Protein AF-A0ABF7RNW1-F1 (afdb_monomer)

pLDDT: mean 95.06, std 5.77, range [47.38, 98.88]

Solvent-accessible surface area (backbone atoms only — not comparable to full-atom values): 13377 Å² total; per-residue (Å²): 131,84,53,67,55,56,52,50,49,50,51,45,46,49,35,42,75,71,45,72,52,49,87,79,80,51,40,73,71,44,55,88,81,59,60,35,78,39,51,64,38,41,32,57,61,49,59,59,48,39,64,62,65,98,62,65,54,47,63,40,23,49,18,43,37,52,31,54,73,34,85,89,28,30,52,68,61,37,32,71,53,42,69,72,57,39,70,69,54,46,32,51,34,37,39,72,57,47,50,31,82,48,60,64,67,47,39,54,42,51,53,43,39,26,52,40,33,36,76,71,29,78,47,24,56,58,53,42,37,50,78,35,74,24,26,49,65,51,49,49,44,41,33,55,69,76,42,30,88,49,31,59,59,35,34,38,76,68,42,37,43,50,46,53,52,48,42,62,71,65,28,60,59,77,60,36,65,59,65,72,36,65,41,76,52,43,76,37,36,47,51,32,36,39,74,63,62,72,42,52,71,70,46,64,75,35,99,55,26,48,61,53,48,35,53,43,51,58,58,73,35,61,95,53,98,54,42,43,63,72,47,45,58,32,36,29,34,32,39,70,61,75,53,69,84,86,126

Nearest PDB structures (foldseek):
  7ulc-assembly1_A  TM=5.963E-01  e=8.001E-04  Sphaerobacter thermophilus DSM 20745
  7u1o-assembly1_A  TM=5.895E-01  e=9.145E-04  Sphaerobacter thermophilus DSM 20745
  7u5a-assembly2_B  TM=5.761E-01  e=6.403E-04  Sphaerobacter thermophilus DSM 20745
  6m9a-assembly1_C-2  TM=1.424E-01  e=3.178E+00  Bordetella pertussis

Radius of gyration: 19.05 Å; Cα contacts (8 Å, |Δi|>4): 333; chains: 1; bounding box: 49×33×53 Å

Structure (mmCIF, N/CA/C/O backbone):
data_AF-A0ABF7RNW1-F1
#
_entry.id   AF-A0ABF7RNW1-F1
#
loop_
_atom_site.group_PDB
_atom_site.id
_atom_site.type_symbol
_atom_site.label_atom_id
_atom_site.label_alt_id
_atom_site.label_comp_id
_atom_site.label_asym_id
_atom_site.label_entity_id
_atom_site.label_seq_id
_atom_site.pdbx_PDB_ins_code
_atom_site.Cartn_x
_atom_site.Cartn_y
_atom_site.Cartn_z
_atom_site.occupancy
_atom_site.B_iso_or_equiv
_atom_site.auth_seq_id
_atom_site.auth_comp_id
_atom_site.auth_asym_id
_atom_site.auth_atom_id
_atom_site.pdbx_PDB_model_num
ATOM 1 N N . MET A 1 1 ? -21.673 -4.951 28.579 1.00 47.38 1 MET A N 1
ATOM 2 C CA . MET A 1 1 ? -21.094 -3.632 28.221 1.00 47.38 1 MET A CA 1
ATOM 3 C C . MET A 1 1 ? -19.877 -3.672 27.280 1.00 47.38 1 MET A C 1
ATOM 5 O O . MET A 1 1 ? -19.490 -2.591 26.860 1.00 47.38 1 MET A O 1
ATOM 9 N N . PRO A 1 2 ? -19.322 -4.832 26.865 1.00 50.47 2 PRO A N 1
ATOM 10 C CA . PRO A 1 2 ? -18.454 -4.914 25.677 1.00 50.47 2 PRO A CA 1
ATOM 11 C C . PRO A 1 2 ? -19.176 -4.734 24.322 1.00 50.47 2 PRO A C 1
ATOM 13 O O . PRO A 1 2 ? -18.517 -4.575 23.307 1.00 50.47 2 PRO A O 1
ATOM 16 N N . ASP A 1 3 ? -20.512 -4.740 24.279 1.00 70.50 3 ASP A N 1
ATOM 17 C CA . ASP A 1 3 ? -21.223 -4.932 23.001 1.00 70.50 3 ASP A CA 1
ATOM 18 C C . ASP A 1 3 ? -21.591 -3.654 22.228 1.00 70.50 3 ASP A C 1
ATOM 20 O O . ASP A 1 3 ? -21.741 -3.710 21.014 1.00 70.50 3 ASP A O 1
ATOM 24 N N . VAL A 1 4 ? -21.663 -2.480 22.867 1.00 89.06 4 VAL A N 1
ATOM 25 C CA . VAL A 1 4 ? -22.225 -1.273 22.216 1.00 89.06 4 VAL A CA 1
ATOM 26 C C . VAL A 1 4 ? -21.331 -0.724 21.095 1.00 89.06 4 VAL A C 1
ATOM 28 O O . VAL A 1 4 ? -21.832 -0.248 20.076 1.00 89.06 4 VAL A O 1
ATOM 31 N N . ILE A 1 5 ? -20.003 -0.761 21.259 1.00 93.19 5 ILE A N 1
ATOM 32 C CA . ILE A 1 5 ? -19.079 -0.298 20.208 1.00 93.19 5 ILE A CA 1
ATOM 33 C C . ILE A 1 5 ? -19.106 -1.279 19.034 1.00 93.19 5 ILE A C 1
ATOM 35 O O . ILE A 1 5 ? -19.219 -0.845 17.889 1.00 93.19 5 ILE A O 1
ATOM 39 N N . LEU A 1 6 ? -19.055 -2.586 19.307 1.00 93.81 6 LEU A N 1
ATOM 40 C CA . LEU A 1 6 ? -19.087 -3.613 18.266 1.00 93.81 6 LEU A CA 1
ATOM 41 C C . LEU A 1 6 ? -20.414 -3.635 17.499 1.00 93.81 6 LEU A C 1
ATOM 43 O O . LEU A 1 6 ? -20.393 -3.770 16.279 1.00 93.81 6 LEU A O 1
ATOM 47 N N . GLU A 1 7 ? -21.554 -3.432 18.160 1.00 94.19 7 GLU A N 1
ATOM 48 C CA . GLU A 1 7 ? -22.855 -3.269 17.496 1.00 94.19 7 GLU A CA 1
ATOM 49 C C . GLU A 1 7 ? -22.841 -2.088 16.520 1.00 94.19 7 GLU A C 1
ATOM 51 O O . GLU A 1 7 ? -23.148 -2.255 15.339 1.00 94.19 7 GLU A O 1
ATOM 56 N N . LYS A 1 8 ? -22.371 -0.917 16.962 1.00 95.75 8 LYS A N 1
ATOM 57 C CA . LYS A 1 8 ? -22.224 0.264 16.096 1.00 95.75 8 LYS A CA 1
ATOM 58 C C . LYS A 1 8 ? -21.268 0.020 14.933 1.00 95.75 8 LYS A C 1
ATOM 60 O O . LYS A 1 8 ? -21.523 0.457 13.815 1.00 95.75 8 LYS A O 1
ATOM 65 N N . VAL A 1 9 ? -20.170 -0.690 15.178 1.00 95.12 9 VAL A N 1
ATOM 66 C CA . VAL A 1 9 ? -19.203 -1.066 14.141 1.00 95.12 9 VAL A CA 1
ATOM 67 C C . VAL A 1 9 ? -19.836 -1.981 13.097 1.00 95.12 9 VAL A C 1
ATOM 69 O O . VAL A 1 9 ? -19.609 -1.762 11.907 1.00 95.12 9 VAL A O 1
ATOM 72 N N . ARG A 1 10 ? -20.657 -2.956 13.505 1.00 95.88 10 ARG A N 1
ATOM 73 C CA . ARG A 1 10 ? -21.406 -3.820 12.578 1.00 95.88 10 ARG A CA 1
ATOM 74 C C . ARG A 1 10 ? -22.362 -3.008 11.712 1.00 95.88 10 ARG A C 1
ATOM 76 O O . ARG A 1 10 ? -22.366 -3.209 10.501 1.00 95.88 10 ARG A O 1
ATOM 83 N N . VAL A 1 11 ? -23.085 -2.050 12.297 1.00 96.25 11 VAL A N 1
ATOM 84 C CA . VAL A 1 11 ? -23.970 -1.137 11.551 1.00 96.25 11 VAL A CA 1
ATOM 85 C C . VAL A 1 11 ? -23.172 -0.312 10.538 1.00 96.25 11 VAL A C 1
ATOM 87 O O . VAL A 1 11 ? -23.485 -0.340 9.351 1.00 96.25 11 VAL A O 1
ATOM 90 N N . ILE A 1 12 ? -22.081 0.343 10.956 1.00 96.12 12 ILE A N 1
ATOM 91 C CA . ILE A 1 12 ? -21.211 1.121 10.051 1.00 96.12 12 ILE A CA 1
ATOM 92 C C . ILE A 1 12 ? -20.667 0.243 8.918 1.00 96.12 12 ILE A C 1
ATOM 94 O O . ILE A 1 12 ? -20.613 0.666 7.761 1.00 96.12 12 ILE A O 1
ATOM 98 N N . TYR A 1 13 ? -20.245 -0.980 9.239 1.00 95.31 13 TYR A N 1
ATOM 99 C CA . TYR A 1 13 ? -19.749 -1.921 8.245 1.00 95.31 13 TYR A CA 1
ATOM 100 C C . TYR A 1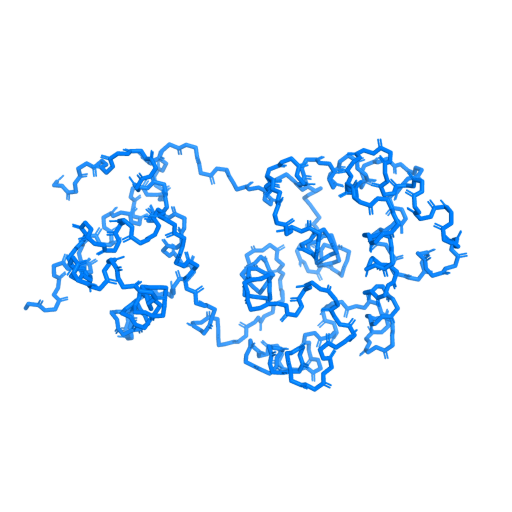 13 ? -20.846 -2.321 7.256 1.00 95.31 13 TYR A C 1
ATOM 102 O O . TYR A 1 13 ? -20.598 -2.332 6.053 1.00 95.31 13 TYR A O 1
ATOM 110 N N . GLN A 1 14 ? -22.065 -2.583 7.727 1.00 94.88 14 GLN A N 1
ATOM 111 C CA . GLN A 1 14 ? -23.202 -2.907 6.870 1.00 94.88 14 GLN A CA 1
ATOM 112 C C . GLN A 1 14 ? -23.592 -1.730 5.968 1.00 94.88 14 GLN A C 1
ATOM 114 O O . GLN A 1 14 ? -23.751 -1.917 4.766 1.00 94.88 14 GLN A O 1
ATOM 119 N N . MET A 1 15 ? -23.634 -0.507 6.502 1.00 94.06 15 MET A N 1
ATOM 120 C CA . MET A 1 15 ? -23.835 0.712 5.710 1.00 94.06 15 MET A CA 1
ATOM 121 C C . MET A 1 15 ? -22.766 0.858 4.621 1.00 94.06 15 MET A C 1
ATOM 123 O O . MET A 1 15 ? -23.068 1.226 3.488 1.00 94.06 15 MET A O 1
ATOM 127 N N . TYR A 1 16 ? -21.506 0.546 4.936 1.00 93.44 16 TYR A N 1
ATOM 128 C CA . TYR A 1 16 ? -20.437 0.534 3.939 1.00 93.44 16 TYR A CA 1
ATOM 129 C C . TYR A 1 16 ? -20.689 -0.502 2.836 1.00 93.44 16 TYR A C 1
ATOM 131 O O . TYR A 1 16 ? -20.569 -0.162 1.662 1.00 93.44 16 TYR A O 1
ATOM 139 N N . GLN A 1 17 ? -21.070 -1.735 3.192 1.00 91.19 17 GLN A N 1
ATOM 140 C CA . GLN A 1 17 ? -21.384 -2.787 2.214 1.00 91.19 17 GLN A CA 1
ATOM 141 C C . GLN A 1 17 ? -22.574 -2.415 1.317 1.00 91.19 17 GLN A C 1
ATOM 143 O O . GLN A 1 17 ? -22.571 -2.734 0.132 1.00 91.19 17 GLN A O 1
ATOM 148 N N . ASN A 1 18 ? -23.558 -1.702 1.864 1.00 91.81 18 ASN A N 1
ATOM 149 C CA . ASN A 1 18 ? -24.743 -1.250 1.138 1.00 91.81 18 ASN A CA 1
ATOM 150 C C . ASN A 1 18 ? -24.497 -0.012 0.252 1.00 91.81 18 ASN A C 1
ATOM 152 O O . ASN A 1 18 ? -25.383 0.376 -0.505 1.00 91.81 18 ASN A O 1
ATOM 156 N N . GLY A 1 19 ? -23.334 0.645 0.356 1.00 90.06 19 GLY A N 1
ATOM 157 C CA . GLY A 1 19 ? -23.071 1.927 -0.314 1.00 90.06 19 GLY A CA 1
ATOM 158 C C . GLY A 1 19 ? -23.741 3.137 0.356 1.00 90.06 19 GLY A C 1
ATOM 159 O O . GLY A 1 19 ? -23.736 4.241 -0.185 1.00 90.06 19 GLY A O 1
ATOM 160 N N . ASP A 1 20 ? -24.272 2.971 1.570 1.00 91.00 20 ASP A N 1
ATOM 161 C CA . ASP A 1 20 ? -24.988 4.008 2.324 1.00 91.00 20 ASP A CA 1
ATOM 162 C C . ASP A 1 20 ? -24.083 5.147 2.817 1.00 91.00 20 ASP A C 1
ATOM 164 O O . ASP A 1 20 ? -24.581 6.185 3.268 1.00 91.00 20 ASP A O 1
ATOM 168 N N . LEU A 1 21 ? -22.763 4.941 2.757 1.00 90.31 21 LEU A N 1
ATOM 169 C CA . LEU A 1 21 ? -21.727 5.904 3.133 1.00 90.31 21 LEU A CA 1
ATOM 170 C C . LEU A 1 21 ? -21.157 6.669 1.923 1.00 90.31 21 LEU A C 1
ATOM 172 O O . LEU A 1 21 ? -20.084 7.263 2.026 1.00 90.31 21 LEU A O 1
ATOM 176 N N . GLY A 1 22 ? -21.865 6.674 0.792 1.00 85.31 22 GLY A N 1
ATOM 177 C CA . GLY A 1 22 ? -21.479 7.404 -0.415 1.00 85.31 22 GLY A CA 1
ATOM 178 C C . GLY A 1 22 ? -20.468 6.651 -1.277 1.00 85.31 22 GLY A C 1
ATOM 179 O O . GLY A 1 22 ? -20.404 5.426 -1.247 1.00 85.31 22 GLY A O 1
ATOM 180 N N . ASP A 1 23 ? -19.690 7.393 -2.069 1.00 82.25 23 ASP A N 1
ATOM 181 C CA . ASP A 1 23 ? -18.721 6.805 -2.995 1.00 82.25 23 ASP A CA 1
ATOM 182 C C . ASP A 1 23 ? -17.626 6.029 -2.243 1.00 82.25 23 ASP A C 1
ATOM 184 O O . ASP A 1 23 ? -16.808 6.599 -1.514 1.00 82.25 23 ASP A O 1
ATOM 188 N N . THR A 1 24 ? -17.629 4.709 -2.425 1.00 83.69 24 THR A N 1
ATOM 189 C CA . THR A 1 24 ? -16.679 3.777 -1.816 1.00 83.69 24 THR A CA 1
ATOM 190 C C . THR A 1 24 ? -15.429 3.554 -2.662 1.00 83.69 24 THR A C 1
ATOM 192 O O . THR A 1 24 ? -14.587 2.744 -2.264 1.00 83.69 24 THR A O 1
ATOM 195 N N . THR A 1 25 ? -15.319 4.228 -3.812 1.00 85.88 25 THR A N 1
ATOM 196 C CA . THR A 1 25 ? -14.190 4.094 -4.735 1.00 85.88 25 THR A CA 1
ATOM 197 C C . THR A 1 25 ? -12.899 4.472 -4.027 1.00 85.88 25 THR A C 1
ATOM 199 O O . THR A 1 25 ? -12.738 5.574 -3.499 1.00 85.88 25 THR A O 1
ATOM 202 N N . LEU A 1 26 ? -11.955 3.542 -4.012 1.00 88.31 26 LEU A N 1
ATOM 203 C CA . LEU A 1 26 ? -10.628 3.745 -3.471 1.00 88.31 26 LEU A CA 1
ATOM 204 C C . LEU A 1 26 ? -9.683 4.283 -4.540 1.00 88.31 26 LEU A C 1
ATOM 206 O O . LEU A 1 26 ? -9.877 4.044 -5.730 1.00 88.31 26 LEU A O 1
ATOM 210 N N . PRO A 1 27 ? -8.594 4.953 -4.129 1.00 91.81 27 PRO A N 1
ATOM 211 C CA . PRO A 1 27 ? -7.570 5.387 -5.067 1.00 91.81 27 PRO A CA 1
ATOM 212 C C . PRO A 1 27 ? -7.063 4.239 -5.954 1.00 91.81 27 PRO A C 1
ATOM 214 O O . PRO A 1 27 ? -6.954 4.388 -7.167 1.00 91.81 27 PRO A O 1
ATOM 217 N N . GLU A 1 28 ? -6.808 3.081 -5.342 1.00 95.50 28 GLU A N 1
ATOM 218 C CA . GLU A 1 28 ? -6.323 1.870 -6.005 1.00 95.50 28 GLU A CA 1
ATOM 219 C C . GLU A 1 28 ? -7.318 1.258 -7.003 1.00 95.50 28 GLU A C 1
ATOM 221 O O . GLU A 1 28 ? -6.893 0.475 -7.849 1.00 95.50 28 GLU A O 1
ATOM 226 N N . ASP A 1 29 ? -8.607 1.616 -6.962 1.00 94.94 29 ASP A N 1
ATOM 227 C CA . ASP A 1 29 ? -9.592 1.143 -7.947 1.00 94.94 29 ASP A CA 1
ATOM 228 C C . ASP A 1 29 ? -9.318 1.728 -9.348 1.00 94.94 29 ASP A C 1
ATOM 230 O O . ASP A 1 29 ? -9.748 1.168 -10.356 1.00 94.94 29 ASP A O 1
ATOM 234 N N . SER A 1 30 ? -8.507 2.794 -9.444 1.00 96.38 30 SER A N 1
ATOM 235 C CA . SER A 1 30 ? -7.913 3.253 -10.705 1.00 96.38 30 SER A CA 1
ATOM 236 C C . SER A 1 30 ? -6.734 2.354 -11.113 1.00 96.38 30 SER A C 1
ATOM 238 O O . SER A 1 30 ? -5.555 2.666 -10.911 1.00 96.38 30 SER A O 1
ATOM 240 N N . ASN A 1 31 ? -7.053 1.188 -11.676 1.00 97.81 31 ASN A N 1
ATOM 241 C CA . ASN A 1 31 ? -6.080 0.159 -12.042 1.00 97.81 31 ASN A CA 1
ATOM 242 C C . ASN A 1 31 ? -6.409 -0.517 -13.394 1.00 97.81 31 ASN A C 1
ATOM 244 O O . ASN A 1 31 ? -7.482 -0.296 -13.955 1.00 97.81 31 ASN A O 1
ATOM 248 N N . PRO A 1 32 ? -5.471 -1.284 -13.983 1.00 97.44 32 PRO A N 1
ATOM 249 C CA . PRO A 1 32 ? -5.675 -1.962 -15.267 1.00 97.44 32 PRO A CA 1
ATOM 250 C C . PRO A 1 32 ? -6.550 -3.225 -15.215 1.00 97.44 32 PRO A C 1
ATOM 252 O O . PRO A 1 32 ? -6.747 -3.837 -16.260 1.00 97.44 32 PRO A O 1
ATOM 255 N N . HIS A 1 33 ? -7.071 -3.613 -14.046 1.00 97.56 33 HIS A N 1
ATOM 256 C CA . HIS A 1 33 ? -7.866 -4.830 -13.828 1.00 97.56 33 HIS A CA 1
ATOM 257 C C . HIS A 1 33 ? -7.146 -6.120 -14.254 1.00 97.56 33 HIS A C 1
ATOM 259 O O . HIS A 1 33 ? -7.733 -7.012 -14.865 1.00 97.56 33 HIS A O 1
ATOM 265 N N . LEU A 1 34 ? -5.852 -6.202 -13.937 1.00 98.25 34 LEU A N 1
ATOM 266 C CA . LEU A 1 34 ? -5.034 -7.388 -14.185 1.00 98.25 34 LEU A CA 1
ATOM 267 C C . LEU A 1 34 ? -5.458 -8.549 -13.283 1.00 98.25 34 LEU A C 1
ATOM 269 O O . LEU A 1 34 ? -6.014 -8.344 -12.205 1.00 98.25 34 LEU A O 1
ATOM 273 N N . ASP A 1 35 ? -5.133 -9.770 -13.706 1.00 98.44 35 ASP A N 1
ATOM 274 C CA . ASP A 1 35 ? -5.361 -10.969 -12.902 1.00 98.44 35 ASP A CA 1
ATOM 275 C C . ASP A 1 35 ? -4.627 -10.844 -11.546 1.00 98.44 35 ASP A C 1
ATOM 277 O O . ASP A 1 35 ? -3.389 -10.727 -11.529 1.00 98.44 35 ASP A O 1
ATOM 281 N N . PRO A 1 36 ? -5.356 -10.893 -10.408 1.00 98.38 36 PRO A N 1
ATOM 282 C CA . PRO A 1 36 ? -4.785 -10.752 -9.072 1.00 98.38 36 PRO A CA 1
ATOM 283 C C . PRO A 1 36 ? -3.672 -11.748 -8.729 1.00 98.38 36 PRO A C 1
ATOM 285 O O . PRO A 1 36 ? -2.861 -11.457 -7.846 1.00 98.38 36 PRO A O 1
ATOM 288 N N . SER A 1 37 ? -3.613 -12.903 -9.398 1.00 98.25 37 SER A N 1
ATOM 289 C CA . SER A 1 37 ? -2.589 -13.936 -9.196 1.00 98.25 37 SER A CA 1
ATOM 290 C C . SER A 1 37 ? -1.260 -13.652 -9.899 1.00 98.25 37 SER A C 1
ATOM 292 O O . SER A 1 37 ? -0.254 -14.311 -9.626 1.00 98.25 37 SER A O 1
ATOM 294 N N . THR A 1 38 ? -1.220 -12.656 -10.784 1.00 98.62 38 THR A N 1
ATOM 295 C CA . THR A 1 38 ? -0.031 -12.362 -11.582 1.00 98.62 38 THR A CA 1
ATOM 296 C C . THR A 1 38 ? 0.960 -11.468 -10.850 1.00 98.62 38 THR A C 1
ATOM 298 O O . THR A 1 38 ? 0.617 -10.549 -10.101 1.00 98.62 38 THR A O 1
ATOM 301 N N . ASN A 1 39 ? 2.244 -11.688 -11.135 1.00 98.56 39 ASN A N 1
ATOM 302 C CA . ASN A 1 39 ? 3.294 -10.807 -10.638 1.00 98.56 39 ASN A CA 1
ATOM 303 C C . ASN A 1 39 ? 3.205 -9.394 -11.233 1.00 98.56 39 ASN A C 1
ATOM 305 O O . ASN A 1 39 ? 3.617 -8.433 -10.590 1.00 98.56 39 ASN A O 1
ATOM 309 N N . GLU A 1 40 ? 2.671 -9.268 -12.447 1.00 98.62 40 GLU A N 1
ATOM 310 C CA . GLU A 1 40 ? 2.435 -7.977 -13.088 1.00 98.62 40 GLU A CA 1
ATOM 311 C C . GLU A 1 40 ? 1.466 -7.121 -12.268 1.00 98.62 40 GLU A C 1
ATOM 313 O O . GLU A 1 40 ? 1.779 -5.974 -11.950 1.00 98.62 40 GLU A O 1
ATOM 318 N N . ASN A 1 41 ? 0.351 -7.707 -11.823 1.00 98.81 41 ASN A N 1
ATOM 319 C CA . ASN A 1 41 ? -0.591 -7.038 -10.935 1.00 98.81 41 ASN A CA 1
ATOM 320 C C . ASN A 1 41 ? 0.062 -6.640 -9.598 1.00 98.81 41 ASN A C 1
ATOM 322 O O . ASN A 1 41 ? -0.050 -5.498 -9.148 1.00 98.81 41 ASN A O 1
ATOM 326 N N . ALA A 1 42 ? 0.828 -7.549 -8.984 1.00 98.69 42 ALA A N 1
ATOM 327 C CA . ALA A 1 42 ? 1.530 -7.254 -7.734 1.00 98.69 42 ALA A CA 1
ATOM 328 C C . ALA A 1 42 ? 2.564 -6.117 -7.885 1.00 98.69 42 ALA A C 1
ATOM 330 O O . ALA A 1 42 ? 2.693 -5.270 -6.995 1.00 98.69 42 ALA A O 1
ATOM 331 N N . LEU A 1 43 ? 3.281 -6.052 -9.012 1.00 98.75 43 LEU A N 1
ATOM 332 C CA . LEU A 1 43 ? 4.205 -4.961 -9.338 1.00 98.75 43 LEU A CA 1
ATOM 333 C C . LEU A 1 43 ? 3.471 -3.638 -9.571 1.00 98.75 43 LEU A C 1
ATOM 335 O O . LEU A 1 43 ? 3.914 -2.612 -9.041 1.00 98.75 43 LEU A O 1
ATOM 339 N N . TYR A 1 44 ? 2.344 -3.665 -10.293 1.00 98.81 44 TYR A N 1
ATOM 340 C CA . TYR A 1 44 ? 1.499 -2.491 -10.518 1.00 98.81 44 TYR A CA 1
ATOM 341 C C . TYR A 1 44 ? 1.066 -1.854 -9.202 1.00 98.81 44 TYR A C 1
ATOM 343 O O . TYR A 1 44 ? 1.130 -0.637 -9.074 1.00 98.81 44 TYR A O 1
ATOM 351 N N . PHE A 1 45 ? 0.698 -2.648 -8.195 1.00 98.69 45 PHE A N 1
ATOM 352 C CA . PHE A 1 45 ? 0.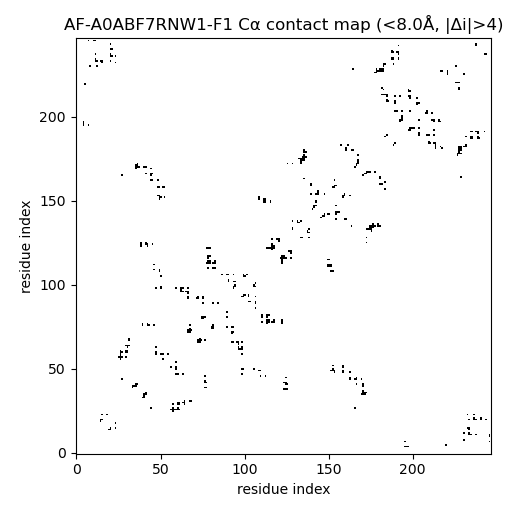311 -2.102 -6.895 1.00 98.69 45 PHE A CA 1
ATOM 353 C C . PHE A 1 45 ? 1.494 -1.742 -5.981 1.00 98.69 45 PHE A C 1
ATOM 355 O O . PHE A 1 45 ? 1.366 -0.925 -5.068 1.00 98.69 45 PHE A O 1
ATOM 362 N N . THR A 1 46 ? 2.670 -2.321 -6.215 1.00 98.69 46 THR A N 1
ATOM 363 C CA . THR A 1 46 ? 3.840 -2.122 -5.348 1.00 98.69 46 THR A CA 1
ATOM 364 C C . THR A 1 46 ? 4.632 -0.869 -5.700 1.00 98.69 46 THR A C 1
ATOM 366 O O . THR A 1 46 ? 4.979 -0.087 -4.812 1.00 98.69 46 THR A O 1
ATOM 369 N N . LEU A 1 47 ? 4.938 -0.656 -6.982 1.00 98.62 47 LEU A N 1
ATOM 370 C CA . LEU A 1 47 ? 5.857 0.411 -7.387 1.00 98.62 47 LEU A CA 1
ATOM 371 C C . LEU A 1 47 ? 5.257 1.823 -7.198 1.00 98.62 47 LEU A C 1
ATOM 373 O O . LEU A 1 47 ? 5.902 2.646 -6.541 1.00 98.62 47 LEU A O 1
ATOM 377 N N . PRO A 1 48 ? 4.018 2.128 -7.645 1.00 98.50 48 PRO A N 1
ATOM 378 C CA . PRO A 1 48 ? 3.361 3.407 -7.368 1.00 98.50 48 PRO A CA 1
ATOM 379 C C . PRO A 1 48 ? 3.194 3.687 -5.878 1.00 98.50 48 PRO A C 1
ATOM 381 O O . PRO A 1 48 ? 3.366 4.832 -5.461 1.00 98.50 48 PRO A O 1
ATOM 384 N N . MET A 1 49 ? 2.929 2.663 -5.058 1.00 97.88 49 MET A N 1
ATOM 385 C CA . MET A 1 49 ? 2.750 2.832 -3.613 1.00 97.88 49 MET A CA 1
ATOM 386 C C . MET A 1 49 ? 3.985 3.446 -2.943 1.00 97.88 49 MET A C 1
ATOM 388 O O . MET A 1 49 ? 3.859 4.285 -2.049 1.00 97.88 49 MET A O 1
ATOM 392 N N . ALA A 1 50 ? 5.189 3.124 -3.421 1.00 96.69 50 ALA A N 1
ATOM 393 C CA . ALA A 1 50 ? 6.408 3.761 -2.933 1.00 96.69 50 ALA A CA 1
ATOM 394 C C . ALA A 1 50 ? 6.433 5.277 -3.176 1.00 96.69 50 ALA A C 1
ATOM 396 O O . ALA A 1 50 ? 7.100 6.001 -2.444 1.00 96.69 50 ALA A O 1
ATOM 397 N N . LEU A 1 51 ? 5.696 5.777 -4.170 1.00 97.44 51 LEU A N 1
ATOM 398 C CA . LEU A 1 51 ? 5.575 7.200 -4.480 1.00 97.44 51 LEU A CA 1
ATOM 399 C C . LEU A 1 51 ? 4.344 7.858 -3.832 1.00 97.44 51 LEU A C 1
ATOM 401 O O . LEU A 1 51 ? 4.140 9.059 -4.026 1.00 97.44 51 LEU A O 1
ATOM 405 N N . ASN A 1 52 ? 3.563 7.126 -3.028 1.00 95.19 52 ASN A N 1
ATOM 406 C CA . ASN A 1 52 ? 2.349 7.608 -2.354 1.00 95.19 52 ASN A CA 1
ATOM 407 C C . ASN A 1 52 ? 2.625 8.393 -1.055 1.00 95.19 52 ASN A C 1
ATOM 409 O O . ASN A 1 52 ? 1.890 8.326 -0.070 1.00 95.19 52 ASN A O 1
ATOM 413 N N . TYR A 1 53 ? 3.731 9.133 -1.020 1.00 87.88 53 TYR A N 1
ATOM 414 C CA . TYR A 1 53 ? 4.126 9.944 0.127 1.00 87.88 53 TYR A CA 1
ATOM 415 C C . TYR A 1 53 ? 3.804 11.421 -0.116 1.00 87.88 53 TYR A C 1
ATOM 417 O O . TYR A 1 53 ? 4.221 11.977 -1.129 1.00 87.88 53 TYR A O 1
ATOM 425 N N . GLN A 1 54 ? 3.105 12.059 0.834 1.00 84.88 54 GLN A N 1
ATOM 426 C CA . GLN A 1 54 ? 2.786 13.500 0.815 1.00 84.88 54 GLN A CA 1
ATOM 427 C C . GLN A 1 54 ? 2.156 13.990 -0.504 1.00 84.88 54 GLN A C 1
ATOM 429 O O . GLN A 1 54 ? 2.476 15.066 -1.003 1.00 84.88 54 GLN A O 1
ATOM 434 N N . ARG A 1 55 ? 1.240 13.202 -1.072 1.00 91.19 55 ARG A N 1
ATOM 435 C CA . ARG A 1 55 ? 0.486 13.564 -2.277 1.00 91.19 55 ARG A CA 1
ATOM 436 C C . ARG A 1 55 ? -0.950 13.062 -2.194 1.00 91.19 55 ARG A C 1
ATOM 438 O O . ARG A 1 55 ? -1.296 12.290 -1.304 1.00 91.19 55 ARG A O 1
ATOM 445 N N . ASN A 1 56 ? -1.772 13.495 -3.142 1.00 93.12 56 ASN A N 1
ATOM 446 C CA . ASN A 1 56 ? -3.102 12.935 -3.331 1.00 93.12 56 ASN A CA 1
ATOM 447 C C . ASN A 1 56 ? -2.985 11.521 -3.939 1.00 93.12 56 ASN A C 1
ATOM 449 O O . ASN A 1 56 ? -2.323 11.341 -4.962 1.00 93.12 56 ASN A O 1
ATOM 453 N N . SER A 1 57 ? -3.599 10.536 -3.277 1.00 92.44 57 SER A N 1
ATOM 454 C CA . SER A 1 57 ? -3.544 9.130 -3.692 1.00 92.44 57 SER A CA 1
ATOM 455 C C . SER A 1 57 ? -4.363 8.874 -4.961 1.00 92.44 57 SER A C 1
ATOM 457 O O . SER A 1 57 ? -3.906 8.151 -5.834 1.00 92.44 57 SER A O 1
ATOM 459 N N . TYR A 1 58 ? -5.533 9.502 -5.122 1.00 94.31 58 TYR A N 1
ATOM 460 C CA . TYR A 1 58 ? -6.370 9.322 -6.318 1.00 94.31 58 TYR A CA 1
ATOM 461 C C . TYR A 1 58 ? -5.615 9.748 -7.578 1.00 94.31 58 TYR A C 1
ATOM 463 O O . TYR A 1 58 ? -5.454 8.963 -8.508 1.00 94.31 58 TYR A O 1
ATOM 471 N N . THR A 1 59 ? -5.011 10.940 -7.557 1.00 97.50 59 THR A N 1
ATOM 472 C CA . THR A 1 59 ? -4.234 11.416 -8.710 1.00 97.50 59 THR A CA 1
ATOM 473 C C . THR A 1 59 ? -2.963 10.600 -8.950 1.00 97.50 59 THR A C 1
ATOM 475 O O . THR A 1 59 ? -2.498 10.523 -10.084 1.00 97.50 59 THR A O 1
ATOM 478 N N . LEU A 1 60 ? -2.375 9.976 -7.918 1.00 98.25 60 LEU A N 1
ATOM 479 C CA . LEU A 1 60 ? -1.272 9.027 -8.100 1.00 98.25 60 LEU A CA 1
ATOM 480 C C . LEU A 1 60 ? -1.719 7.826 -8.936 1.00 98.25 60 LEU A C 1
ATOM 482 O O . LEU A 1 60 ? -1.040 7.504 -9.908 1.00 98.25 60 LEU A O 1
ATOM 486 N N . TRP A 1 61 ? -2.815 7.172 -8.555 1.00 98.44 61 TRP A N 1
ATOM 487 C CA . TRP A 1 61 ? -3.271 5.944 -9.206 1.00 98.44 61 TRP A CA 1
ATOM 488 C C . TRP A 1 61 ? -3.854 6.195 -10.593 1.00 98.44 61 TRP A C 1
ATOM 490 O O . TRP A 1 61 ? -3.526 5.461 -11.519 1.00 98.44 61 TRP A O 1
ATOM 500 N N . GLU A 1 62 ? -4.571 7.302 -10.795 1.00 98.50 62 GLU A N 1
ATOM 501 C CA . GLU A 1 62 ? -4.980 7.743 -12.135 1.00 98.50 62 GLU A CA 1
ATOM 502 C C . GLU A 1 62 ? -3.773 7.941 -13.065 1.00 98.50 62 GLU A C 1
ATOM 504 O O . GLU A 1 62 ? -3.796 7.557 -14.237 1.00 98.50 62 GLU A O 1
ATOM 509 N N . ASN A 1 63 ? -2.695 8.540 -12.550 1.00 98.62 63 ASN A N 1
ATOM 510 C CA . ASN A 1 63 ? -1.467 8.732 -13.316 1.00 98.6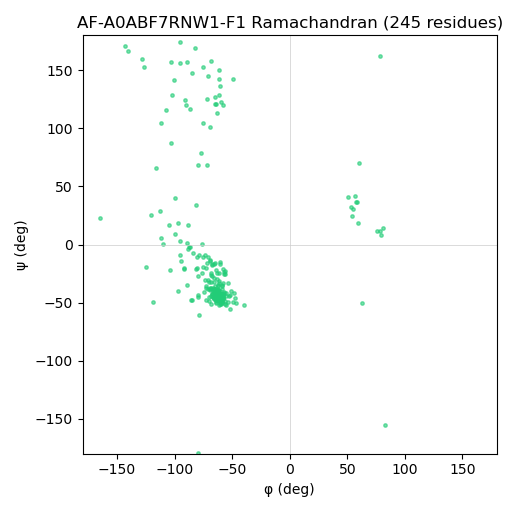2 63 ASN A CA 1
ATOM 511 C C . ASN A 1 63 ? -0.707 7.416 -13.512 1.00 98.62 63 ASN A C 1
ATOM 513 O O . ASN A 1 63 ? -0.141 7.213 -14.582 1.00 98.62 63 ASN A O 1
ATOM 517 N N . ALA A 1 64 ? -0.716 6.510 -12.529 1.00 98.81 64 ALA A N 1
ATOM 518 C CA . ALA A 1 64 ? -0.154 5.169 -12.672 1.00 98.81 64 ALA A CA 1
ATOM 519 C C . ALA A 1 64 ? -0.868 4.388 -13.782 1.00 98.81 64 ALA A C 1
ATOM 521 O O . ALA A 1 64 ? -0.203 3.794 -14.628 1.00 98.81 64 ALA A O 1
ATOM 522 N N . LEU A 1 65 ? -2.199 4.475 -13.845 1.00 98.81 65 LEU A N 1
ATOM 523 C CA . LEU A 1 65 ? -3.008 3.841 -14.879 1.00 98.81 65 LEU A CA 1
ATOM 524 C C . LEU A 1 65 ? -2.704 4.406 -16.270 1.00 98.81 65 LEU A C 1
ATOM 526 O O . LEU A 1 65 ? -2.560 3.641 -17.223 1.00 98.81 65 LEU A O 1
ATOM 530 N N . LYS A 1 66 ? -2.567 5.733 -16.397 1.00 98.88 66 LYS A N 1
ATOM 531 C CA . LYS A 1 66 ? -2.161 6.379 -17.660 1.00 98.88 66 LYS A CA 1
ATOM 532 C C . LYS A 1 66 ? -0.777 5.910 -18.112 1.00 98.88 66 LYS A C 1
ATOM 534 O O . LYS A 1 66 ? -0.626 5.537 -19.270 1.00 98.88 66 LYS A O 1
ATOM 539 N N . THR A 1 67 ? 0.197 5.864 -17.201 1.00 98.88 67 THR A N 1
ATOM 540 C CA . THR A 1 67 ? 1.547 5.346 -17.485 1.00 98.88 67 THR A CA 1
ATOM 541 C C . THR A 1 67 ? 1.519 3.867 -17.875 1.00 98.88 67 THR A C 1
ATOM 543 O O . THR A 1 67 ? 2.228 3.443 -18.777 1.00 98.88 67 THR A O 1
ATOM 546 N N . TYR A 1 68 ? 0.691 3.051 -17.227 1.00 98.81 68 TYR A N 1
ATOM 547 C CA . TYR A 1 68 ? 0.602 1.629 -17.552 1.00 98.81 68 TYR A CA 1
ATOM 548 C C . TYR A 1 68 ? -0.044 1.384 -18.926 1.00 98.81 68 TYR A C 1
ATOM 550 O O . TYR A 1 68 ? 0.410 0.525 -19.676 1.00 98.81 68 TYR A O 1
ATOM 558 N N . LYS A 1 69 ? -1.081 2.155 -19.282 1.00 98.62 69 LYS A N 1
ATOM 559 C CA . LYS A 1 69 ? -1.800 2.017 -20.561 1.00 98.62 69 LYS A CA 1
ATOM 560 C C . LYS A 1 69 ? -1.019 2.524 -21.774 1.00 98.62 69 LYS A C 1
ATOM 562 O O . LYS A 1 69 ? -1.357 2.154 -22.894 1.00 98.62 69 LYS A O 1
ATOM 567 N N . ASP A 1 70 ? -0.017 3.373 -21.576 1.00 98.69 70 ASP A N 1
ATOM 568 C CA . ASP A 1 70 ? 0.798 3.919 -22.658 1.00 98.69 70 ASP A CA 1
ATOM 569 C C . ASP A 1 70 ? 1.976 2.982 -23.001 1.00 98.69 70 ASP A C 1
ATOM 571 O O . ASP A 1 70 ? 2.877 2.820 -22.168 1.00 98.69 70 ASP A O 1
ATOM 575 N N . PRO A 1 71 ? 2.036 2.411 -24.223 1.00 98.12 71 PRO A N 1
ATOM 576 C CA . PRO A 1 71 ? 3.119 1.521 -24.645 1.00 98.12 71 PRO A CA 1
ATOM 577 C C . PRO A 1 71 ? 4.524 2.132 -24.549 1.00 98.12 71 PRO A C 1
ATOM 579 O O . PRO A 1 71 ? 5.495 1.392 -24.398 1.00 98.12 71 PRO A O 1
ATOM 582 N N . GLU A 1 72 ? 4.657 3.463 -24.605 1.00 98.31 72 GLU A N 1
ATOM 583 C CA . GLU A 1 72 ? 5.952 4.141 -24.463 1.00 98.31 72 GLU A CA 1
ATOM 584 C C . GLU A 1 72 ? 6.461 4.175 -23.017 1.00 98.31 72 GLU A C 1
ATOM 586 O O . GLU A 1 72 ? 7.646 4.419 -22.783 1.00 98.31 72 GLU A O 1
ATOM 591 N N . THR A 1 73 ? 5.580 3.973 -22.033 1.00 98.75 73 THR A N 1
ATOM 592 C CA . THR A 1 73 ? 5.923 4.140 -20.613 1.00 98.75 73 THR A CA 1
ATOM 593 C C . THR A 1 73 ? 5.637 2.915 -19.756 1.00 98.75 73 THR A C 1
ATOM 595 O O . THR A 1 73 ? 6.280 2.759 -18.722 1.00 98.75 73 THR A O 1
ATOM 598 N N . SER A 1 74 ? 4.789 1.987 -20.205 1.00 98.56 74 SER A N 1
ATOM 599 C CA . SER A 1 74 ? 4.380 0.787 -19.460 1.00 98.56 74 SER A CA 1
ATOM 600 C C . SER A 1 74 ? 5.545 -0.101 -19.006 1.00 98.56 74 SER A C 1
ATOM 602 O O . SER A 1 74 ? 5.460 -0.774 -17.977 1.00 98.56 74 SER A O 1
ATOM 604 N N . PHE A 1 75 ? 6.687 -0.045 -19.702 1.00 98.69 75 PHE A N 1
ATOM 605 C CA . PHE A 1 75 ? 7.897 -0.772 -19.317 1.00 98.69 75 PHE A CA 1
ATOM 606 C C . PHE A 1 75 ? 8.388 -0.432 -17.901 1.00 98.69 75 PHE A C 1
ATOM 608 O O . PHE A 1 75 ? 9.074 -1.260 -17.300 1.00 98.69 75 PHE A O 1
ATOM 615 N N . VAL A 1 76 ? 8.036 0.740 -17.348 1.00 98.75 76 VAL A N 1
ATOM 616 C CA . VAL A 1 76 ? 8.457 1.137 -15.994 1.00 98.75 76 VAL A CA 1
ATOM 617 C C . VAL A 1 76 ? 7.876 0.246 -14.896 1.00 98.75 76 VAL A C 1
ATOM 619 O O . VAL A 1 76 ? 8.391 0.243 -13.783 1.00 98.75 76 VAL A O 1
ATOM 622 N N . PHE A 1 77 ? 6.849 -0.548 -15.198 1.00 98.75 77 PHE A N 1
ATOM 623 C CA . PHE A 1 77 ? 6.279 -1.524 -14.270 1.00 98.75 77 PHE A CA 1
ATOM 624 C C . PHE A 1 77 ? 6.986 -2.887 -14.304 1.00 98.75 77 PHE A C 1
ATOM 626 O O . PHE A 1 77 ? 6.643 -3.768 -13.521 1.00 98.75 77 PHE A O 1
ATOM 633 N N . ILE A 1 78 ? 7.990 -3.069 -15.171 1.00 98.62 78 ILE A N 1
ATOM 634 C CA . ILE A 1 78 ? 8.733 -4.323 -15.330 1.00 98.62 78 ILE A CA 1
ATOM 635 C C . ILE A 1 78 ? 10.174 -4.109 -14.833 1.00 98.62 78 ILE A C 1
ATOM 637 O O . ILE A 1 78 ? 10.977 -3.513 -15.557 1.00 98.62 78 ILE A O 1
ATOM 641 N N . PRO A 1 79 ? 10.551 -4.612 -13.637 1.00 98.56 79 PRO A N 1
ATOM 642 C CA . PRO A 1 79 ? 11.847 -4.324 -13.019 1.00 98.56 79 PRO A CA 1
ATOM 643 C C . PRO A 1 79 ? 13.063 -4.578 -13.915 1.00 98.56 79 PRO A C 1
ATOM 645 O O . PRO A 1 79 ? 13.954 -3.735 -13.992 1.00 98.56 79 PRO A O 1
ATOM 648 N N . ALA A 1 80 ? 13.078 -5.695 -14.648 1.00 98.19 80 ALA A N 1
ATOM 649 C CA . ALA A 1 80 ? 14.168 -6.013 -15.569 1.00 98.19 80 ALA A CA 1
ATOM 650 C C . ALA A 1 80 ? 14.305 -4.966 -16.689 1.00 98.19 80 ALA A C 1
ATOM 652 O O . ALA A 1 80 ? 15.411 -4.513 -16.971 1.00 98.19 80 ALA A O 1
ATOM 653 N N . LYS A 1 81 ? 13.184 -4.516 -17.275 1.00 98.50 81 LYS A N 1
ATOM 654 C CA . LYS A 1 81 ? 13.194 -3.484 -18.325 1.00 98.50 81 LYS A CA 1
ATOM 655 C C . LYS A 1 81 ? 13.619 -2.124 -17.782 1.00 98.50 81 LYS A C 1
ATOM 657 O O . LYS A 1 81 ? 14.337 -1.400 -18.463 1.00 98.50 81 LYS A O 1
ATOM 662 N N . VAL A 1 82 ? 13.205 -1.786 -16.559 1.00 98.44 82 VAL A N 1
ATOM 663 C CA . VAL A 1 82 ? 13.623 -0.557 -15.868 1.00 98.44 82 VAL A CA 1
ATOM 664 C C . VAL A 1 82 ? 15.142 -0.499 -15.717 1.00 98.44 82 VAL A C 1
ATOM 666 O O . VAL A 1 82 ? 15.740 0.530 -16.020 1.00 98.44 82 VAL A O 1
ATOM 669 N N . ILE A 1 83 ? 15.769 -1.599 -15.292 1.00 96.50 83 ILE A N 1
ATOM 670 C CA . ILE A 1 83 ? 17.225 -1.670 -15.103 1.00 96.50 83 ILE A CA 1
ATOM 671 C C . ILE A 1 83 ? 17.961 -1.510 -16.438 1.00 96.50 83 ILE A C 1
ATOM 673 O O . ILE A 1 83 ? 18.966 -0.805 -16.498 1.00 96.50 83 ILE A O 1
ATOM 677 N N . THR A 1 84 ? 17.454 -2.108 -17.521 1.00 97.38 84 THR A N 1
ATOM 678 C CA . THR A 1 84 ? 18.109 -2.050 -18.839 1.00 97.38 84 THR A CA 1
ATOM 679 C C . THR A 1 84 ? 17.865 -0.749 -19.606 1.00 97.38 84 THR A C 1
ATOM 681 O O . THR A 1 84 ? 18.692 -0.372 -20.427 1.00 97.38 84 THR A O 1
ATOM 684 N N . ALA A 1 85 ? 16.743 -0.058 -19.377 1.00 97.00 85 ALA A N 1
ATOM 685 C CA . ALA A 1 85 ? 16.348 1.122 -20.158 1.00 97.00 85 ALA A CA 1
ATOM 686 C C . ALA A 1 85 ? 17.194 2.379 -19.876 1.00 97.00 85 ALA A C 1
ATOM 688 O O . ALA A 1 85 ? 17.160 3.334 -20.655 1.00 97.00 85 ALA A O 1
ATOM 689 N N . GLY A 1 86 ? 17.940 2.388 -18.768 1.00 90.00 86 GLY A N 1
ATOM 690 C CA . GLY A 1 86 ? 18.752 3.523 -18.341 1.00 90.00 86 GLY A CA 1
ATOM 691 C C . GLY A 1 86 ? 17.947 4.640 -17.667 1.00 90.00 86 GLY A C 1
ATOM 692 O O . GLY A 1 86 ? 16.721 4.732 -17.768 1.00 90.00 86 GLY A O 1
ATOM 693 N N . TYR A 1 87 ? 18.664 5.504 -16.947 1.00 98.12 87 TYR A N 1
ATOM 694 C CA . TYR A 1 87 ? 18.081 6.515 -16.062 1.00 98.12 87 TYR A CA 1
ATOM 695 C C . TYR A 1 87 ? 17.148 7.496 -16.781 1.00 98.12 87 TYR A C 1
ATOM 697 O O . TYR A 1 87 ? 16.019 7.714 -16.344 1.00 98.12 87 TYR A O 1
ATOM 705 N N . GLU A 1 88 ? 17.604 8.079 -17.892 1.00 98.19 88 GLU A N 1
ATOM 706 C CA . GLU A 1 88 ? 16.870 9.124 -18.614 1.00 98.19 88 GLU A CA 1
ATOM 707 C C . GLU A 1 88 ? 15.552 8.609 -19.201 1.00 98.19 88 GLU A C 1
ATOM 709 O O . GLU A 1 88 ? 14.522 9.278 -19.090 1.00 98.19 88 GLU A O 1
ATOM 714 N N . SER A 1 89 ? 15.557 7.393 -19.756 1.00 98.44 89 SER A N 1
ATOM 715 C CA . SER A 1 89 ? 14.362 6.739 -20.297 1.00 98.44 89 SER A CA 1
ATOM 716 C C . SER A 1 89 ? 13.317 6.502 -19.209 1.00 98.44 89 SER A C 1
ATOM 718 O O . SER A 1 89 ? 12.150 6.862 -19.375 1.00 98.44 89 SER A O 1
ATOM 720 N N . VAL A 1 90 ? 13.737 5.947 -18.065 1.00 98.81 90 VAL A N 1
ATOM 721 C CA . VAL A 1 90 ? 12.854 5.703 -16.912 1.00 98.81 90 VAL A CA 1
ATOM 722 C C . VAL A 1 90 ? 12.309 7.024 -16.378 1.00 98.81 90 VAL A C 1
ATOM 724 O O . VAL A 1 90 ? 11.107 7.165 -16.169 1.00 98.81 90 VAL A O 1
ATOM 727 N N . GLN A 1 91 ? 13.168 8.029 -16.221 1.00 98.81 91 GLN A N 1
ATOM 728 C CA . GLN A 1 91 ? 12.777 9.348 -15.747 1.00 98.81 91 GLN A CA 1
ATOM 729 C C . GLN A 1 91 ? 11.741 10.016 -16.660 1.00 98.81 91 GLN A C 1
ATOM 731 O O . GLN A 1 91 ? 10.740 10.555 -16.175 1.00 98.81 91 GLN A O 1
ATOM 736 N N . LYS A 1 92 ? 11.959 9.982 -17.981 1.00 98.69 92 LYS A N 1
ATOM 737 C CA . LYS A 1 92 ? 11.024 10.516 -18.980 1.00 98.69 92 LYS A CA 1
ATOM 738 C C . LYS A 1 92 ? 9.668 9.814 -18.887 1.00 98.69 92 LYS A C 1
ATOM 740 O O . LYS A 1 92 ? 8.641 10.487 -18.823 1.00 98.69 92 LYS A O 1
ATOM 745 N N . ALA A 1 93 ? 9.661 8.485 -18.806 1.00 98.81 93 ALA A N 1
ATOM 746 C CA . ALA A 1 93 ? 8.437 7.698 -18.699 1.00 98.81 93 ALA A CA 1
ATOM 747 C C . ALA A 1 93 ? 7.660 7.983 -17.402 1.00 98.81 93 ALA A C 1
ATOM 749 O O . ALA A 1 93 ? 6.467 8.280 -17.446 1.00 98.81 93 ALA A O 1
ATOM 750 N N . LEU A 1 94 ? 8.339 7.995 -16.250 1.00 98.81 94 LEU A N 1
ATOM 751 C CA . LEU A 1 94 ? 7.713 8.283 -14.955 1.00 98.81 94 LEU A CA 1
ATOM 752 C C . LEU A 1 94 ? 7.143 9.708 -14.871 1.00 98.81 94 LEU A C 1
ATOM 754 O O . LEU A 1 94 ? 6.170 9.946 -14.152 1.00 98.81 94 LEU A O 1
ATOM 758 N N . THR A 1 95 ? 7.731 10.672 -15.580 1.00 98.62 95 THR A N 1
ATOM 759 C CA . THR A 1 95 ? 7.294 12.075 -15.519 1.00 98.62 95 THR A CA 1
ATOM 760 C C . THR A 1 95 ? 6.252 12.450 -16.572 1.00 98.62 95 THR A C 1
ATOM 762 O O . THR A 1 95 ? 5.504 13.396 -16.321 1.00 98.62 95 THR A O 1
ATOM 765 N N . LYS A 1 96 ? 6.116 11.697 -17.679 1.00 98.69 96 LYS A N 1
ATOM 766 C CA . LYS A 1 96 ? 5.160 11.969 -18.777 1.00 98.69 96 LYS A CA 1
ATOM 767 C C . LYS A 1 96 ? 3.739 12.237 -18.270 1.00 98.69 96 LYS A C 1
ATOM 769 O O . LYS A 1 96 ? 3.154 13.268 -18.591 1.00 98.69 96 LYS A O 1
ATOM 774 N N . TYR A 1 97 ? 3.229 11.363 -17.404 1.00 98.62 97 TYR A N 1
ATOM 775 C CA . TYR A 1 97 ? 1.909 11.508 -16.776 1.00 98.62 97 TYR A CA 1
ATOM 776 C C . TYR A 1 97 ? 1.973 11.949 -15.315 1.00 98.62 97 TYR A C 1
ATOM 778 O O . TYR A 1 97 ? 0.991 11.820 -14.597 1.00 98.62 97 TYR A O 1
ATOM 786 N N . ARG A 1 98 ? 3.110 12.481 -14.842 1.00 98.00 98 ARG A N 1
ATOM 787 C CA . ARG A 1 98 ? 3.294 12.901 -13.437 1.00 98.00 98 ARG A CA 1
ATOM 788 C C . ARG A 1 98 ? 3.057 11.764 -12.427 1.00 98.00 98 ARG A C 1
ATOM 790 O O . ARG A 1 98 ? 2.546 11.986 -11.319 1.00 98.00 98 ARG A O 1
ATOM 797 N N . LEU A 1 99 ? 3.451 10.540 -12.792 1.00 98.31 99 LEU A N 1
ATOM 798 C CA . LEU A 1 99 ? 3.567 9.439 -11.834 1.00 98.31 99 LEU A CA 1
ATOM 799 C C . LEU A 1 99 ? 4.677 9.771 -10.826 1.00 98.31 99 LEU A C 1
ATOM 801 O O . LEU A 1 99 ? 4.434 9.753 -9.620 1.00 98.31 99 LEU A 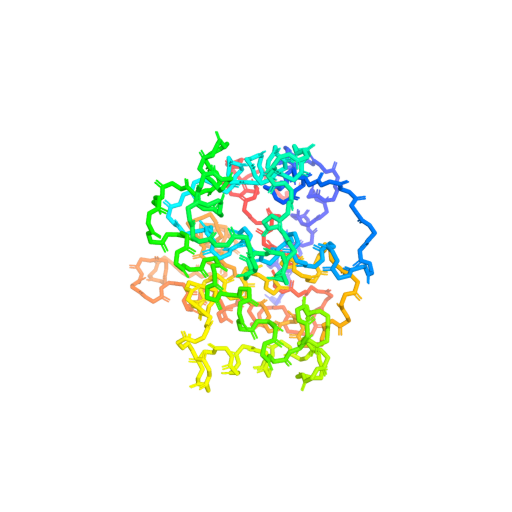O 1
ATOM 805 N N . ALA A 1 100 ? 5.834 10.229 -11.310 1.00 98.06 100 ALA A N 1
ATOM 806 C CA . ALA A 1 100 ? 6.830 10.933 -10.508 1.00 98.06 100 ALA A CA 1
ATOM 807 C C . ALA A 1 100 ? 6.597 12.457 -10.546 1.00 98.06 100 ALA A C 1
ATOM 809 O O . ALA A 1 100 ? 6.586 13.073 -11.610 1.00 98.06 100 ALA A O 1
ATOM 810 N N . LEU A 1 101 ? 6.445 13.071 -9.370 1.00 96.81 101 LEU A N 1
ATOM 811 C CA . LEU A 1 101 ? 6.404 14.524 -9.158 1.00 96.81 101 LEU A CA 1
ATOM 812 C C . LEU A 1 101 ? 7.803 15.108 -8.924 1.00 96.81 101 LEU A C 1
ATOM 814 O O . LEU A 1 101 ? 8.091 16.225 -9.342 1.00 96.81 101 LEU A O 1
ATOM 818 N N . GLN A 1 102 ? 8.685 14.356 -8.258 1.00 96.94 102 GLN A N 1
ATOM 819 C CA . GLN A 1 102 ? 10.072 14.759 -8.010 1.00 96.94 102 GLN A CA 1
ATOM 820 C C . GLN A 1 102 ? 10.985 14.005 -8.972 1.00 96.94 102 GLN A C 1
ATOM 822 O O . GLN A 1 102 ? 11.492 12.932 -8.643 1.00 96.94 102 GLN A O 1
ATOM 827 N N . LYS A 1 103 ? 11.164 14.587 -10.162 1.00 96.44 103 LYS A N 1
ATOM 828 C CA . LYS A 1 103 ? 11.826 13.992 -11.333 1.00 96.44 103 LYS A CA 1
ATOM 829 C C . LYS A 1 103 ? 13.075 13.162 -10.999 1.00 96.44 103 LYS A C 1
ATOM 831 O O . LYS A 1 103 ? 13.136 12.005 -11.391 1.00 96.44 103 LYS A O 1
ATOM 836 N N . ASN A 1 104 ? 14.038 13.704 -10.255 1.00 98.12 104 ASN A N 1
ATOM 837 C CA . ASN A 1 104 ? 15.272 12.972 -9.939 1.00 98.12 104 ASN A CA 1
ATOM 838 C C . ASN A 1 104 ? 15.043 11.964 -8.801 1.00 98.12 104 ASN A C 1
ATOM 840 O O . ASN A 1 104 ? 15.091 10.756 -9.008 1.00 98.12 104 ASN A O 1
ATOM 844 N N . LYS A 1 105 ? 14.651 12.458 -7.621 1.00 97.88 105 LYS A N 1
ATOM 845 C CA . LYS A 1 105 ? 14.514 11.644 -6.405 1.00 97.88 105 LYS A CA 1
ATOM 846 C C . LYS A 1 105 ? 13.584 10.440 -6.565 1.00 97.88 105 LYS A C 1
ATOM 848 O O . LYS A 1 105 ? 13.894 9.357 -6.084 1.00 97.88 105 LYS A O 1
ATOM 853 N N . GLN A 1 106 ? 12.420 10.614 -7.190 1.00 98.06 106 GLN A N 1
ATOM 854 C CA . GLN A 1 106 ? 11.468 9.511 -7.348 1.00 98.06 106 GLN A CA 1
ATOM 855 C C . GLN A 1 106 ? 11.888 8.530 -8.445 1.00 98.06 106 GLN A C 1
ATOM 857 O O . GLN A 1 106 ? 11.551 7.355 -8.337 1.00 98.06 106 GLN A O 1
ATOM 862 N N . THR A 1 107 ? 12.683 8.969 -9.426 1.00 98.62 107 THR A N 1
ATOM 863 C CA . THR A 1 107 ? 13.343 8.056 -10.370 1.00 98.62 107 THR A CA 1
ATOM 864 C C . THR A 1 107 ? 14.379 7.197 -9.646 1.00 98.62 107 THR A C 1
ATOM 866 O O . THR A 1 107 ? 14.364 5.979 -9.805 1.00 98.62 107 THR A O 1
ATOM 869 N N . ASP A 1 108 ? 15.208 7.792 -8.778 1.00 98.44 108 ASP A N 1
ATOM 870 C CA . ASP A 1 108 ? 16.192 7.049 -7.974 1.00 98.44 108 ASP A CA 1
ATOM 871 C C . ASP A 1 108 ? 15.510 5.985 -7.098 1.00 98.44 108 ASP A C 1
ATOM 873 O O . ASP A 1 108 ? 15.951 4.838 -7.026 1.00 98.44 108 ASP A O 1
ATOM 877 N N . ILE A 1 109 ? 14.396 6.355 -6.454 1.00 98.19 109 ILE A N 1
ATOM 878 C CA . ILE A 1 109 ? 13.577 5.454 -5.629 1.00 98.19 109 ILE A CA 1
ATOM 879 C C . ILE A 1 109 ? 13.022 4.299 -6.466 1.00 98.19 109 ILE A C 1
ATOM 881 O O . ILE A 1 109 ? 13.125 3.144 -6.053 1.00 98.19 109 ILE A O 1
ATOM 885 N N . TRP A 1 110 ? 12.458 4.599 -7.638 1.00 98.62 110 TRP A N 1
ATOM 886 C CA . TRP A 1 110 ? 11.859 3.603 -8.523 1.00 98.62 110 TRP A CA 1
ATOM 887 C C . TRP A 1 110 ? 12.891 2.594 -9.034 1.00 98.62 110 TRP A C 1
ATOM 889 O O . TRP A 1 110 ? 12.686 1.384 -8.918 1.00 98.62 110 TRP A O 1
ATOM 899 N N . LEU A 1 111 ? 14.035 3.085 -9.523 1.00 98.69 111 LEU A N 1
ATOM 900 C CA . LEU A 1 111 ? 15.170 2.259 -9.942 1.00 98.69 111 LEU A CA 1
ATOM 901 C C . LEU A 1 111 ? 15.669 1.388 -8.791 1.00 98.69 111 LEU A C 1
ATOM 903 O O . LEU A 1 111 ? 15.865 0.185 -8.962 1.00 98.69 111 LEU A O 1
ATOM 907 N N . LYS A 1 112 ? 15.826 1.972 -7.596 1.00 98.62 112 LYS A N 1
ATOM 908 C CA . LYS A 1 112 ? 16.307 1.237 -6.425 1.00 98.62 112 LYS A CA 1
ATOM 909 C C . LYS A 1 112 ? 15.366 0.104 -6.025 1.00 98.62 112 LYS A C 1
ATOM 911 O O . LYS A 1 112 ? 15.848 -0.968 -5.660 1.00 98.62 112 LYS A O 1
ATOM 916 N N . LEU A 1 113 ? 14.054 0.320 -6.091 1.00 98.44 113 LEU A N 1
ATOM 917 C CA . LEU A 1 113 ? 13.064 -0.716 -5.798 1.00 98.44 113 LEU A CA 1
ATOM 918 C C . LEU A 1 113 ? 13.061 -1.818 -6.855 1.00 98.44 113 LEU A C 1
ATOM 920 O O . LEU A 1 113 ? 13.089 -2.988 -6.488 1.00 98.44 113 LEU A O 1
ATOM 924 N N . CYS A 1 114 ? 13.109 -1.467 -8.143 1.00 98.69 114 CYS A N 1
ATOM 925 C CA . CYS A 1 114 ? 13.210 -2.453 -9.221 1.00 98.69 114 CYS A CA 1
ATOM 926 C C . CYS A 1 114 ? 14.459 -3.331 -9.059 1.00 98.69 114 CYS A C 1
ATOM 928 O O . CYS A 1 114 ? 14.357 -4.556 -9.077 1.00 98.69 114 CYS A O 1
ATOM 930 N N . GLN A 1 115 ? 15.613 -2.710 -8.796 1.00 98.62 115 GLN A N 1
ATOM 931 C CA . GLN A 1 115 ? 16.861 -3.414 -8.500 1.00 98.62 115 GLN A CA 1
ATOM 932 C C . GLN A 1 115 ? 16.725 -4.327 -7.274 1.00 98.62 115 GLN A C 1
ATOM 934 O O . GLN A 1 115 ? 17.171 -5.467 -7.294 1.00 98.62 115 GLN A O 1
ATOM 939 N N . THR A 1 116 ? 16.070 -3.852 -6.217 1.00 98.56 116 THR A N 1
ATOM 940 C CA . THR A 1 116 ? 15.882 -4.617 -4.977 1.00 98.56 116 THR A CA 1
ATOM 941 C C . THR A 1 116 ? 15.007 -5.853 -5.186 1.00 98.56 116 THR A C 1
ATOM 943 O O . THR A 1 116 ? 15.356 -6.929 -4.708 1.00 98.56 116 THR A O 1
ATOM 946 N N . PHE A 1 117 ? 13.897 -5.740 -5.923 1.00 98.62 117 PHE A N 1
ATOM 947 C CA . PHE A 1 117 ? 13.058 -6.902 -6.230 1.00 98.62 117 PHE A CA 1
ATOM 948 C C . PHE A 1 117 ? 13.754 -7.886 -7.173 1.00 98.62 117 PHE A C 1
ATOM 950 O O . PHE A 1 117 ? 13.542 -9.091 -7.045 1.00 98.62 117 PHE A O 1
ATOM 957 N N . ILE A 1 118 ? 14.609 -7.410 -8.081 1.00 98.56 118 ILE A N 1
ATOM 958 C CA . ILE A 1 118 ? 15.467 -8.276 -8.902 1.00 98.56 118 ILE A CA 1
ATOM 959 C C . ILE A 1 118 ? 16.457 -9.043 -8.024 1.00 98.56 118 ILE A C 1
ATOM 961 O O . ILE A 1 118 ? 16.480 -10.266 -8.089 1.00 98.56 118 ILE A O 1
ATOM 965 N N . GLU A 1 119 ? 17.183 -8.357 -7.140 1.00 98.56 119 GLU A N 1
ATOM 966 C CA . GLU A 1 119 ? 18.167 -8.972 -6.236 1.00 98.56 119 GLU A CA 1
ATOM 967 C C . GLU A 1 119 ? 17.560 -10.013 -5.285 1.00 98.56 119 GLU A C 1
ATOM 969 O O . GLU A 1 119 ? 18.173 -11.048 -5.043 1.00 98.56 119 GLU A O 1
ATOM 974 N N . PHE A 1 120 ? 16.380 -9.747 -4.718 1.00 98.25 120 PHE A N 1
ATOM 975 C CA . PHE A 1 120 ? 15.796 -10.616 -3.689 1.00 98.25 120 PHE A CA 1
ATOM 976 C C . PHE A 1 120 ? 14.815 -11.665 -4.215 1.00 98.25 120 PHE A C 1
ATOM 978 O O . PHE A 1 120 ? 14.418 -12.554 -3.459 1.00 98.25 120 PHE A O 1
ATOM 985 N N . SER A 1 121 ? 14.353 -11.537 -5.461 1.00 98.38 121 SER A N 1
ATOM 986 C CA . SER A 1 121 ? 13.177 -12.290 -5.915 1.00 98.38 121 SER A CA 1
ATOM 987 C C . SER A 1 121 ? 12.978 -12.335 -7.434 1.00 98.38 121 SER A C 1
ATOM 989 O O . SER A 1 121 ? 11.849 -12.515 -7.890 1.00 98.38 121 SER A O 1
ATOM 991 N N . ASP A 1 122 ? 14.027 -12.133 -8.236 1.00 98.06 122 ASP A N 1
ATOM 992 C CA . ASP A 1 122 ? 13.962 -12.122 -9.710 1.00 98.06 122 ASP A CA 1
ATOM 993 C C . ASP A 1 122 ? 12.904 -11.153 -10.278 1.00 98.06 122 ASP A C 1
ATOM 995 O O . ASP A 1 122 ? 12.265 -11.408 -11.298 1.00 98.06 122 ASP A O 1
ATOM 999 N N . GLY A 1 123 ? 12.662 -10.041 -9.584 1.00 98.06 123 GLY A N 1
ATOM 1000 C CA . GLY A 1 123 ? 11.673 -9.036 -9.967 1.00 98.06 123 GLY A CA 1
ATOM 1001 C C . GLY A 1 123 ? 10.243 -9.409 -9.577 1.00 98.06 123 GLY A C 1
ATOM 1002 O O . GLY A 1 123 ? 9.303 -8.780 -10.067 1.00 98.06 123 GLY A O 1
ATOM 1003 N N . SER A 1 124 ? 10.054 -10.411 -8.711 1.00 98.69 124 SER A N 1
ATOM 1004 C CA . SER A 1 124 ? 8.734 -10.871 -8.294 1.00 98.69 124 SER A CA 1
ATOM 1005 C C . SER A 1 124 ? 8.354 -10.493 -6.866 1.00 98.69 124 SER A C 1
ATOM 1007 O O . SER A 1 124 ? 8.894 -11.018 -5.899 1.00 98.69 124 SER A O 1
ATOM 1009 N N . VAL A 1 125 ? 7.318 -9.661 -6.729 1.00 98.69 125 VAL A N 1
ATOM 1010 C CA . VAL A 1 125 ? 6.724 -9.314 -5.426 1.00 98.69 125 VAL A CA 1
ATOM 1011 C C . VAL A 1 125 ? 6.082 -10.539 -4.771 1.00 98.69 125 VAL A C 1
ATOM 1013 O O . VAL A 1 125 ? 6.176 -10.706 -3.557 1.00 98.69 125 VAL A O 1
ATOM 1016 N N . ILE A 1 126 ? 5.478 -11.426 -5.569 1.00 98.69 126 ILE A N 1
ATOM 1017 C CA . ILE A 1 126 ? 4.890 -12.681 -5.078 1.00 98.69 126 ILE A CA 1
ATOM 1018 C C . ILE A 1 126 ? 5.981 -13.585 -4.493 1.00 98.69 126 ILE A C 1
ATOM 1020 O O . ILE A 1 126 ? 5.850 -14.037 -3.358 1.00 98.69 126 ILE A O 1
ATOM 1024 N N . LYS A 1 127 ? 7.087 -13.811 -5.222 1.00 98.69 127 LYS A N 1
ATOM 1025 C CA . LYS A 1 127 ? 8.227 -14.581 -4.693 1.00 98.69 127 LYS A CA 1
ATOM 1026 C C . LYS A 1 127 ? 8.835 -13.906 -3.464 1.00 98.69 127 LYS A C 1
ATOM 1028 O O . LYS A 1 127 ? 9.138 -14.592 -2.499 1.00 98.69 127 LYS A O 1
ATOM 1033 N N . PHE A 1 128 ? 8.976 -12.578 -3.474 1.00 98.81 128 PHE A N 1
ATOM 1034 C CA . PHE A 1 128 ? 9.473 -11.823 -2.323 1.00 98.81 128 PHE A CA 1
ATOM 1035 C C . PHE A 1 128 ? 8.633 -12.070 -1.062 1.00 98.81 128 PHE A C 1
ATOM 1037 O O . PHE A 1 128 ? 9.189 -12.372 -0.009 1.00 98.81 128 PHE A O 1
ATOM 1044 N N . ALA A 1 129 ? 7.303 -11.984 -1.170 1.00 98.69 129 ALA A N 1
ATOM 1045 C CA . ALA A 1 129 ? 6.405 -12.284 -0.059 1.00 98.69 129 ALA A CA 1
ATOM 1046 C C . ALA A 1 129 ? 6.512 -13.758 0.371 1.00 98.69 129 ALA A C 1
ATOM 1048 O O . ALA A 1 129 ? 6.602 -14.038 1.567 1.00 98.69 129 ALA A O 1
ATOM 1049 N N . ASN A 1 130 ? 6.582 -14.685 -0.590 1.00 98.50 130 ASN A N 1
ATOM 1050 C CA . ASN A 1 130 ? 6.691 -16.119 -0.323 1.00 98.50 130 ASN A CA 1
ATOM 1051 C C . 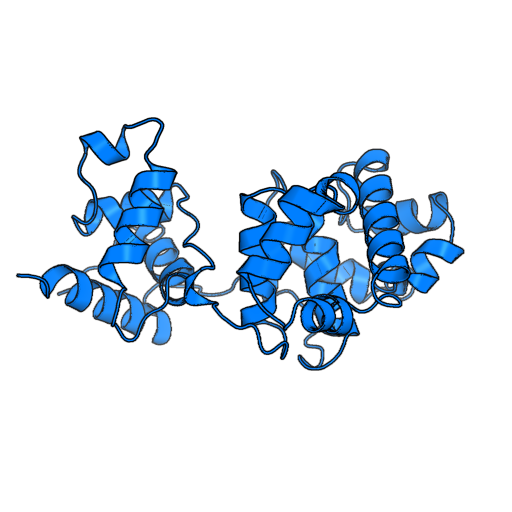ASN A 1 130 ? 7.989 -16.486 0.417 1.00 98.50 130 ASN A C 1
ATOM 1053 O O . ASN A 1 130 ? 7.952 -17.258 1.369 1.00 98.50 130 ASN A O 1
ATOM 1057 N N . ASN A 1 131 ? 9.116 -15.860 0.063 1.00 98.50 131 ASN A N 1
ATOM 1058 C CA . ASN A 1 131 ? 10.403 -16.020 0.756 1.00 98.50 131 ASN A CA 1
ATOM 1059 C C . ASN A 1 131 ? 10.347 -15.597 2.237 1.00 98.50 131 ASN A C 1
ATOM 1061 O O . ASN A 1 131 ? 11.228 -15.947 3.017 1.00 98.50 131 ASN A O 1
ATOM 1065 N N . LEU A 1 132 ? 9.319 -14.837 2.622 1.00 98.62 132 LEU A N 1
ATOM 1066 C CA . LEU A 1 132 ? 9.046 -14.386 3.986 1.00 98.62 132 LEU A CA 1
ATOM 1067 C C . LEU A 1 132 ? 7.763 -15.041 4.535 1.00 98.62 132 LEU A C 1
ATOM 1069 O O . LEU A 1 132 ? 7.060 -14.461 5.363 1.00 98.62 132 LEU A O 1
ATOM 1073 N N . ASP A 1 133 ? 7.454 -16.252 4.057 1.00 98.56 133 ASP A N 1
ATOM 1074 C CA . ASP A 1 133 ? 6.317 -17.111 4.422 1.00 98.56 133 ASP A CA 1
ATOM 1075 C C . ASP A 1 133 ? 4.927 -16.503 4.191 1.00 98.56 133 ASP A C 1
ATOM 1077 O O . ASP A 1 133 ? 3.933 -16.968 4.769 1.00 98.56 133 ASP A O 1
ATOM 1081 N N . ASN A 1 134 ? 4.859 -15.464 3.353 1.00 98.44 134 ASN A N 1
ATOM 1082 C CA . ASN A 1 134 ? 3.717 -14.566 3.197 1.00 98.44 134 ASN A CA 1
ATOM 1083 C C . ASN A 1 134 ? 3.269 -13.936 4.528 1.00 98.44 134 ASN A C 1
ATOM 1085 O O . ASN A 1 134 ? 2.112 -13.561 4.683 1.00 98.44 134 ASN A O 1
ATOM 1089 N N . ASP A 1 135 ? 4.157 -13.826 5.516 1.00 98.50 135 ASP A N 1
ATOM 1090 C CA . ASP A 1 135 ? 3.820 -13.324 6.844 1.00 98.50 135 ASP A CA 1
ATOM 1091 C C . ASP A 1 135 ? 4.009 -11.803 6.921 1.00 98.50 135 ASP A C 1
ATOM 1093 O O . ASP A 1 135 ? 5.116 -11.280 6.762 1.00 98.50 135 ASP A O 1
ATOM 1097 N N . VAL A 1 136 ? 2.924 -11.085 7.224 1.00 97.75 136 VAL A N 1
ATOM 1098 C CA . VAL A 1 136 ? 2.903 -9.621 7.382 1.00 97.75 136 VAL A CA 1
ATOM 1099 C C . VAL A 1 136 ? 3.994 -9.110 8.328 1.00 97.75 136 VAL A C 1
ATOM 1101 O O . VAL A 1 136 ? 4.615 -8.080 8.052 1.00 97.75 136 VAL A O 1
ATOM 1104 N N . ASN A 1 137 ? 4.255 -9.809 9.433 1.00 97.69 137 ASN A N 1
ATOM 1105 C CA . ASN A 1 137 ? 5.259 -9.406 10.411 1.00 97.69 137 ASN A CA 1
ATOM 1106 C C . ASN A 1 137 ? 6.677 -9.654 9.900 1.00 97.69 137 ASN A C 1
ATOM 1108 O O . ASN A 1 137 ? 7.532 -8.788 10.088 1.00 97.69 137 ASN A O 1
ATOM 1112 N N . LYS A 1 138 ? 6.929 -10.785 9.227 1.00 98.62 138 LYS A N 1
ATOM 1113 C CA . LYS A 1 138 ? 8.250 -11.087 8.646 1.00 98.62 138 LYS A CA 1
ATOM 1114 C C . LYS A 1 138 ? 8.591 -10.118 7.520 1.00 98.62 138 LYS A C 1
ATOM 1116 O O . LYS A 1 138 ? 9.668 -9.527 7.537 1.00 98.62 138 LYS A O 1
ATOM 1121 N N . ILE A 1 139 ? 7.642 -9.865 6.616 1.00 98.69 139 ILE A N 1
ATOM 1122 C CA . ILE A 1 139 ? 7.784 -8.881 5.533 1.00 98.69 139 ILE A CA 1
ATOM 1123 C C . ILE A 1 139 ? 8.111 -7.499 6.105 1.00 98.69 139 ILE A C 1
ATOM 1125 O O . ILE A 1 139 ? 9.095 -6.865 5.715 1.00 98.69 139 ILE A O 1
ATOM 1129 N N . ARG A 1 140 ? 7.320 -7.043 7.083 1.00 97.88 140 ARG A N 1
ATOM 1130 C CA . ARG A 1 140 ? 7.535 -5.752 7.743 1.00 97.88 140 ARG A CA 1
ATOM 1131 C C . ARG A 1 140 ? 8.890 -5.692 8.442 1.00 97.88 140 ARG A C 1
ATOM 1133 O O . ARG A 1 140 ? 9.600 -4.702 8.286 1.00 97.88 140 ARG A O 1
ATOM 1140 N N . HIS A 1 141 ? 9.256 -6.725 9.200 1.00 98.44 141 HIS A N 1
ATOM 1141 C CA . HIS A 1 141 ? 10.529 -6.777 9.913 1.00 98.44 141 HIS A CA 1
ATOM 1142 C C . HIS A 1 141 ? 11.706 -6.675 8.940 1.00 98.44 141 HIS A C 1
ATOM 1144 O O . HIS A 1 141 ? 12.538 -5.778 9.086 1.00 98.44 141 HIS A O 1
ATOM 1150 N N . PHE A 1 142 ? 11.713 -7.503 7.895 1.00 98.69 142 PHE A N 1
ATOM 1151 C CA . PHE A 1 142 ? 12.746 -7.494 6.866 1.00 98.69 142 PHE A CA 1
ATOM 1152 C C . PHE A 1 142 ? 12.892 -6.106 6.234 1.00 98.69 142 PHE A C 1
ATOM 1154 O O . PHE A 1 142 ? 13.970 -5.508 6.241 1.00 98.69 142 PHE A O 1
ATOM 1161 N N . MET A 1 143 ? 11.785 -5.525 5.764 1.00 98.31 143 MET A N 1
ATOM 1162 C CA . MET A 1 143 ? 11.811 -4.223 5.100 1.00 98.31 143 MET A CA 1
ATOM 1163 C C . MET A 1 143 ? 12.159 -3.067 6.038 1.0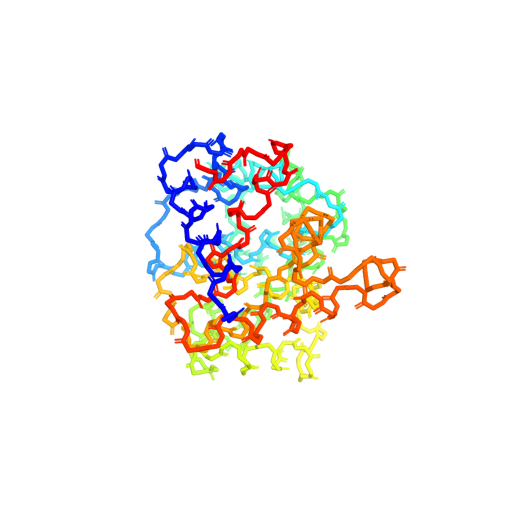0 98.31 143 MET A C 1
ATOM 1165 O O . MET A 1 143 ? 12.647 -2.051 5.562 1.00 98.31 143 MET A O 1
ATOM 1169 N N . GLN A 1 144 ? 11.906 -3.158 7.346 1.00 97.75 144 GLN A N 1
ATOM 1170 C CA . GLN A 1 144 ? 12.076 -2.028 8.272 1.00 97.75 144 GLN A CA 1
ATOM 1171 C C . GLN A 1 144 ? 13.322 -2.110 9.146 1.00 97.75 144 GLN A C 1
ATOM 1173 O O . GLN A 1 144 ? 13.761 -1.075 9.662 1.00 97.75 144 GLN A O 1
ATOM 1178 N N . LYS A 1 145 ? 13.872 -3.309 9.340 1.00 97.75 145 LYS A N 1
ATOM 1179 C CA . LYS A 1 145 ? 14.978 -3.574 10.264 1.00 97.75 145 LYS A CA 1
ATOM 1180 C C . LYS A 1 145 ? 16.202 -4.110 9.539 1.00 97.75 145 LYS A C 1
ATOM 1182 O O . LYS A 1 145 ? 17.272 -3.537 9.702 1.00 97.75 145 LYS A O 1
ATOM 1187 N N . GLU A 1 146 ? 16.035 -5.118 8.693 1.00 98.00 146 GLU A N 1
ATOM 1188 C CA . GLU A 1 146 ? 17.164 -5.808 8.058 1.00 98.00 146 GLU A CA 1
ATOM 1189 C C . GLU A 1 146 ? 17.626 -5.106 6.775 1.00 98.00 146 GLU A C 1
ATOM 1191 O O . GLU A 1 146 ? 18.802 -4.798 6.599 1.00 98.00 146 GLU A O 1
ATOM 1196 N N . ALA A 1 147 ? 16.683 -4.767 5.895 1.00 97.75 147 ALA A N 1
ATOM 1197 C CA . ALA A 1 147 ? 16.957 -4.276 4.547 1.00 97.75 147 ALA A CA 1
ATOM 1198 C C . ALA A 1 147 ? 16.384 -2.872 4.282 1.00 97.75 147 ALA A C 1
ATOM 1200 O O . ALA A 1 147 ? 16.154 -2.492 3.137 1.00 97.75 147 ALA A O 1
ATOM 1201 N N . LYS A 1 148 ? 16.186 -2.046 5.319 1.00 97.69 148 LYS A N 1
ATOM 1202 C CA . LYS A 1 148 ? 15.495 -0.741 5.219 1.00 97.69 148 LYS A CA 1
ATOM 1203 C C . LYS A 1 148 ? 15.952 0.157 4.072 1.00 97.69 148 LYS A C 1
ATOM 1205 O O . LYS A 1 148 ? 15.132 0.701 3.336 1.00 97.69 148 LYS A O 1
ATOM 1210 N N . LYS A 1 149 ? 17.266 0.296 3.885 1.00 97.50 149 LYS A N 1
ATOM 1211 C CA . LYS A 1 149 ? 17.844 1.144 2.827 1.00 97.50 149 LYS A CA 1
ATOM 1212 C C . LYS A 1 149 ? 17.573 0.620 1.407 1.00 97.50 149 LYS A C 1
ATOM 1214 O O . LYS A 1 149 ? 17.721 1.377 0.453 1.00 97.50 149 LYS A O 1
ATOM 1219 N N . LYS A 1 150 ? 17.194 -0.653 1.255 1.00 98.31 150 LYS A N 1
ATOM 1220 C CA . LYS A 1 150 ? 16.827 -1.264 -0.030 1.00 98.31 150 LYS A CA 1
ATOM 1221 C C . LYS A 1 150 ? 15.385 -0.935 -0.443 1.00 98.31 150 LYS A C 1
ATOM 1223 O O . LYS A 1 150 ? 15.088 -0.945 -1.628 1.00 98.31 150 LYS A O 1
ATOM 1228 N N . PHE A 1 151 ? 14.527 -0.530 0.494 1.00 98.25 151 PHE A N 1
ATOM 1229 C CA . PHE A 1 151 ? 13.124 -0.186 0.233 1.00 98.25 151 PHE A CA 1
ATOM 1230 C C . PHE A 1 151 ? 12.845 1.297 0.520 1.00 98.25 151 PHE A C 1
ATOM 1232 O O . PHE A 1 151 ? 12.134 1.618 1.484 1.00 98.25 151 PHE A O 1
ATOM 1239 N N . PRO A 1 152 ? 13.429 2.234 -0.248 1.00 97.38 152 PRO A N 1
ATOM 1240 C CA . PRO A 1 152 ? 13.220 3.654 -0.008 1.00 97.38 152 PRO A CA 1
ATOM 1241 C C . PRO A 1 152 ? 11.734 4.013 -0.133 1.00 97.38 152 PRO A C 1
ATOM 1243 O O . PRO A 1 152 ? 11.047 3.543 -1.035 1.00 97.38 152 PRO A O 1
ATOM 1246 N N . TYR A 1 153 ? 11.252 4.834 0.804 1.00 95.56 153 TYR A N 1
ATOM 1247 C CA . TYR A 1 153 ? 9.838 5.183 1.035 1.00 95.56 153 TYR A CA 1
ATOM 1248 C C . TYR A 1 153 ? 8.938 4.008 1.436 1.00 95.56 153 TYR A C 1
ATOM 1250 O O . TYR A 1 153 ? 8.275 4.099 2.470 1.00 95.56 153 TYR A O 1
ATOM 1258 N N . LEU A 1 154 ? 8.967 2.897 0.701 1.00 97.25 154 LEU A N 1
ATOM 1259 C CA . LEU A 1 154 ? 8.108 1.738 0.937 1.00 97.25 154 LEU A CA 1
ATOM 1260 C C . LEU A 1 154 ? 8.320 1.093 2.321 1.00 97.25 154 LEU A C 1
ATOM 1262 O O . LEU A 1 154 ? 7.360 0.630 2.923 1.00 97.25 154 LEU A O 1
ATOM 1266 N N . SER A 1 155 ? 9.536 1.129 2.881 1.00 97.00 155 SER A N 1
ATOM 1267 C CA . SER A 1 155 ? 9.811 0.678 4.262 1.00 97.00 155 SER A CA 1
ATOM 1268 C C . SER A 1 155 ? 9.306 1.623 5.358 1.00 97.00 155 SER A C 1
ATOM 1270 O O . SER A 1 155 ? 9.350 1.278 6.536 1.00 97.00 155 SER A O 1
ATOM 1272 N N . GLY A 1 156 ? 8.836 2.830 5.037 1.00 94.69 156 GLY A N 1
ATOM 1273 C CA . GLY A 1 156 ? 8.304 3.743 6.048 1.00 94.69 156 GLY A CA 1
ATOM 1274 C C . GLY A 1 156 ? 7.086 3.140 6.754 1.00 94.69 156 GLY A C 1
ATOM 1275 O O . GLY A 1 156 ? 6.266 2.499 6.107 1.00 94.69 156 GLY A O 1
ATOM 1276 N N . ASN A 1 157 ? 6.936 3.368 8.066 1.00 91.00 157 ASN A N 1
ATOM 1277 C CA . ASN A 1 157 ? 5.880 2.745 8.883 1.00 91.00 157 ASN A CA 1
ATOM 1278 C C . ASN A 1 157 ? 4.495 2.803 8.224 1.00 91.00 157 ASN A C 1
ATOM 1280 O O . ASN A 1 157 ? 3.841 1.770 8.093 1.00 91.00 157 ASN A O 1
ATOM 1284 N N . LYS A 1 158 ? 4.090 3.997 7.768 1.00 89.50 158 LYS A N 1
ATOM 1285 C CA . LYS A 1 158 ? 2.786 4.235 7.138 1.00 89.50 158 LYS A CA 1
ATOM 1286 C C . LYS A 1 158 ? 2.657 3.550 5.774 1.00 89.50 158 LYS A C 1
ATOM 1288 O O . LYS A 1 158 ? 1.678 2.850 5.544 1.00 89.50 158 LYS A O 1
ATOM 1293 N N . LEU A 1 159 ? 3.629 3.751 4.879 1.00 94.38 159 LEU A N 1
ATOM 1294 C CA . LEU A 1 159 ? 3.568 3.209 3.517 1.00 94.38 159 LEU A CA 1
ATOM 1295 C C . LEU A 1 159 ? 3.703 1.692 3.485 1.00 94.38 159 LEU A C 1
ATOM 1297 O O . LEU A 1 159 ? 2.979 1.058 2.735 1.00 94.38 159 LEU A O 1
ATOM 1301 N N . CYS A 1 160 ? 4.555 1.107 4.325 1.00 96.94 160 CYS A N 1
ATOM 1302 C CA . CYS A 1 160 ? 4.680 -0.344 4.434 1.00 96.94 160 CYS A CA 1
ATOM 1303 C C . CYS A 1 160 ? 3.351 -0.970 4.870 1.00 96.94 160 CYS A C 1
ATOM 1305 O O . CYS A 1 160 ? 2.898 -1.941 4.273 1.00 96.94 160 CYS A O 1
ATOM 1307 N N . ASN A 1 161 ? 2.684 -0.380 5.869 1.00 95.12 161 ASN A N 1
ATOM 1308 C CA . ASN A 1 161 ? 1.379 -0.859 6.315 1.00 95.12 161 ASN A CA 1
ATOM 1309 C C . ASN A 1 161 ? 0.304 -0.714 5.228 1.00 95.12 161 ASN A C 1
ATOM 1311 O O . ASN A 1 161 ? -0.455 -1.651 4.999 1.00 95.12 161 ASN A O 1
ATOM 1315 N N . TYR A 1 162 ? 0.268 0.425 4.528 1.00 93.94 162 TYR A N 1
ATOM 1316 C CA . TYR A 1 162 ? -0.694 0.638 3.444 1.00 93.94 162 TYR A CA 1
ATOM 1317 C C . TYR A 1 162 ? -0.432 -0.295 2.255 1.00 93.94 162 TYR A C 1
ATOM 1319 O O . TYR A 1 162 ? -1.355 -0.896 1.724 1.00 93.94 162 TYR A O 1
ATOM 1327 N N . TRP A 1 163 ? 0.827 -0.496 1.881 1.00 97.38 163 TRP A N 1
ATOM 1328 C CA . TRP A 1 163 ? 1.211 -1.450 0.849 1.00 97.38 163 TRP A CA 1
ATOM 1329 C C . TRP A 1 163 ? 0.756 -2.875 1.184 1.00 97.38 163 TRP A C 1
ATOM 1331 O O . TRP A 1 163 ? 0.153 -3.522 0.337 1.00 97.38 163 TRP A O 1
ATOM 1341 N N . LEU A 1 164 ? 0.953 -3.342 2.422 1.00 97.44 164 LEU A N 1
ATOM 1342 C CA . LEU A 1 164 ? 0.475 -4.662 2.858 1.00 97.44 164 LEU A CA 1
ATOM 1343 C C . LEU A 1 164 ? -1.056 -4.773 2.794 1.00 97.44 164 LEU A C 1
ATOM 1345 O O . LEU A 1 164 ? -1.573 -5.806 2.371 1.00 97.44 164 LEU A O 1
ATOM 1349 N N . TYR A 1 165 ? -1.780 -3.706 3.154 1.00 94.88 165 TYR A N 1
ATOM 1350 C CA . TYR A 1 165 ? -3.231 -3.639 2.960 1.00 94.88 165 TYR A CA 1
ATOM 1351 C C . TYR A 1 165 ? -3.605 -3.761 1.477 1.00 94.88 165 TYR A C 1
ATOM 1353 O O . TYR A 1 165 ? -4.427 -4.604 1.124 1.00 94.88 165 TYR A O 1
ATOM 1361 N N . VAL A 1 166 ? -2.969 -2.981 0.600 1.00 95.75 166 VAL A N 1
ATOM 1362 C CA . VAL A 1 166 ? -3.229 -3.020 -0.846 1.00 95.75 166 VAL A CA 1
ATOM 1363 C C . VAL A 1 166 ? -2.927 -4.401 -1.423 1.00 95.75 166 VAL A C 1
ATOM 1365 O O . VAL A 1 166 ? -3.749 -4.931 -2.164 1.00 95.75 166 VAL A O 1
ATOM 1368 N N . LEU A 1 167 ? -1.822 -5.040 -1.030 1.00 97.31 167 LEU A N 1
ATOM 1369 C CA . LEU A 1 167 ? -1.532 -6.411 -1.445 1.00 97.31 167 LEU A CA 1
ATOM 1370 C C . LEU A 1 167 ? -2.622 -7.389 -0.993 1.00 97.31 167 LEU A C 1
ATOM 1372 O O . LEU A 1 167 ? -3.084 -8.179 -1.809 1.00 97.31 167 LEU A O 1
ATOM 1376 N N . SER A 1 168 ? -3.081 -7.304 0.260 1.00 94.88 168 SER A N 1
ATOM 1377 C CA . SER A 1 168 ? -4.146 -8.186 0.767 1.00 94.88 168 SER A CA 1
ATOM 1378 C C . SER A 1 168 ? -5.490 -8.016 0.053 1.00 94.88 168 SER A C 1
ATOM 1380 O O . SER A 1 168 ? -6.297 -8.940 0.062 1.00 94.88 168 SER A O 1
ATOM 1382 N N . LYS A 1 169 ? -5.742 -6.841 -0.540 1.00 93.00 169 LYS A N 1
ATOM 1383 C CA . LYS A 1 169 ? -7.024 -6.506 -1.170 1.00 93.00 169 LYS A CA 1
ATOM 1384 C C . LYS A 1 169 ? -7.027 -6.723 -2.683 1.00 93.00 169 LYS A C 1
ATOM 1386 O O . LYS A 1 169 ? -8.028 -7.180 -3.220 1.00 93.00 169 LYS A O 1
ATOM 1391 N N . TYR A 1 170 ? -5.938 -6.376 -3.361 1.00 96.69 170 TYR A N 1
ATOM 1392 C CA . TYR A 1 170 ? -5.888 -6.319 -4.825 1.00 96.69 170 TYR A CA 1
ATOM 1393 C C . TYR A 1 170 ? -5.028 -7.410 -5.461 1.00 96.69 170 TYR A C 1
ATOM 1395 O O . TYR A 1 170 ? -4.895 -7.447 -6.681 1.00 96.69 170 TYR A O 1
ATOM 1403 N N . THR A 1 171 ? -4.427 -8.296 -4.667 1.00 98.00 171 THR A N 1
ATOM 1404 C CA . THR A 1 171 ? -3.623 -9.415 -5.170 1.00 98.00 171 THR A CA 1
ATOM 1405 C C . THR A 1 171 ? -4.086 -10.726 -4.550 1.00 98.00 171 THR A C 1
ATOM 1407 O O . THR A 1 171 ? -4.696 -10.732 -3.485 1.00 98.00 171 THR A O 1
ATOM 1410 N N . ALA A 1 172 ? -3.752 -11.846 -5.186 1.00 97.94 172 ALA A N 1
ATOM 1411 C CA . ALA A 1 172 ? -3.999 -13.180 -4.646 1.00 97.94 172 ALA A CA 1
ATOM 1412 C C . ALA A 1 172 ? -2.844 -13.690 -3.757 1.00 97.94 172 ALA A C 1
ATOM 1414 O O . ALA A 1 172 ? -2.741 -14.892 -3.516 1.00 97.94 172 ALA A O 1
ATOM 1415 N N . ILE A 1 173 ? -1.947 -12.810 -3.284 1.00 98.00 173 ILE A N 1
ATOM 1416 C CA . ILE A 1 173 ? -0.882 -13.202 -2.351 1.00 98.00 173 ILE A CA 1
ATOM 1417 C C . ILE A 1 173 ? -1.543 -13.642 -1.035 1.00 98.00 173 ILE A C 1
ATOM 1419 O O . ILE A 1 173 ? -2.225 -12.827 -0.407 1.00 98.00 173 ILE A O 1
ATOM 1423 N N . PRO A 1 174 ? -1.335 -14.890 -0.572 1.00 96.88 174 PRO A N 1
ATOM 1424 C CA . PRO A 1 174 ? -2.009 -15.423 0.608 1.00 96.88 174 PRO A CA 1
ATOM 1425 C C . PRO A 1 174 ? -1.328 -14.919 1.888 1.00 96.88 174 PRO A C 1
ATOM 1427 O O . PRO A 1 174 ? -0.657 -15.672 2.597 1.00 96.88 174 PRO A O 1
ATOM 1430 N N . LEU A 1 175 ? -1.456 -13.616 2.156 1.00 96.88 175 LEU A N 1
ATOM 1431 C CA . LEU A 1 175 ? -0.859 -12.980 3.323 1.00 96.88 175 LEU A CA 1
ATOM 1432 C C . LEU A 1 175 ? -1.425 -13.578 4.616 1.00 96.88 175 LEU A C 1
ATOM 1434 O O . LEU A 1 175 ? -2.635 -13.644 4.826 1.00 96.88 175 LEU A O 1
ATOM 1438 N N . LYS A 1 176 ? -0.522 -13.976 5.507 1.00 95.69 176 LYS A N 1
ATOM 1439 C CA . LYS A 1 176 ? -0.811 -14.458 6.857 1.00 95.69 176 LYS A CA 1
ATOM 1440 C C . LYS A 1 176 ? -0.690 -13.312 7.848 1.00 95.69 176 LYS A C 1
ATOM 1442 O O . LYS A 1 176 ? 0.052 -12.354 7.621 1.00 95.69 176 LYS A O 1
ATOM 1447 N N . ASN A 1 177 ? -1.366 -13.449 8.988 1.00 93.75 177 ASN A N 1
ATOM 1448 C CA . ASN A 1 177 ? -1.319 -12.469 10.073 1.00 93.75 177 ASN A CA 1
ATOM 1449 C C . ASN A 1 177 ? -1.769 -11.059 9.632 1.00 93.75 177 ASN A C 1
ATOM 1451 O O . ASN A 1 177 ? -1.225 -10.046 10.077 1.00 93.75 177 ASN A O 1
ATOM 1455 N N . THR A 1 178 ? -2.766 -10.983 8.744 1.00 90.62 178 THR A N 1
ATOM 1456 C CA . THR A 1 178 ? -3.336 -9.724 8.223 1.00 90.62 178 THR A CA 1
ATOM 1457 C C . THR A 1 178 ? -4.013 -8.881 9.298 1.00 90.62 178 THR A C 1
ATOM 1459 O O . THR A 1 178 ? -4.063 -7.662 9.167 1.00 90.62 178 THR A O 1
ATOM 1462 N N . ASN A 1 179 ? -4.421 -9.487 10.413 1.00 87.69 179 ASN A N 1
ATOM 1463 C CA . ASN A 1 179 ? -4.850 -8.792 11.627 1.00 87.69 179 ASN A CA 1
ATOM 1464 C C . ASN A 1 179 ? -3.770 -7.858 12.213 1.00 87.69 179 ASN A C 1
ATOM 1466 O O . ASN A 1 179 ? -4.103 -6.917 12.926 1.00 87.69 179 ASN A O 1
ATOM 1470 N N . ASN A 1 180 ? -2.489 -8.068 11.881 1.00 91.62 180 ASN A N 1
ATOM 1471 C CA . ASN A 1 180 ? -1.390 -7.180 12.276 1.00 91.62 180 ASN A CA 1
ATOM 1472 C C . ASN A 1 180 ? -1.152 -6.019 11.297 1.00 91.62 180 ASN A C 1
ATOM 1474 O O . ASN A 1 180 ? -0.265 -5.188 11.535 1.00 91.62 180 ASN A O 1
ATOM 1478 N N . ILE A 1 181 ? -1.896 -5.943 10.188 1.00 93.56 181 ILE A N 1
ATOM 1479 C CA . ILE A 1 181 ? -1.992 -4.730 9.371 1.00 93.56 181 ILE A CA 1
ATOM 1480 C C . ILE A 1 181 ? -2.898 -3.774 10.143 1.00 93.56 181 ILE A C 1
ATOM 1482 O O . ILE A 1 181 ? -4.106 -3.977 10.240 1.00 93.56 181 ILE A O 1
ATOM 1486 N N . TYR A 1 182 ? -2.294 -2.763 10.759 1.00 91.19 182 TYR A N 1
ATOM 1487 C CA . TYR A 1 182 ? -3.016 -1.888 11.672 1.00 91.19 182 TYR A CA 1
ATOM 1488 C C . TYR A 1 182 ? -3.907 -0.910 10.905 1.00 91.19 182 TYR A C 1
ATOM 1490 O O . TYR A 1 182 ? -3.595 -0.514 9.778 1.00 91.19 182 TYR A O 1
ATOM 1498 N N . ILE A 1 183 ? -4.989 -0.467 11.544 1.00 90.25 183 ILE A N 1
ATOM 1499 C CA . ILE A 1 183 ? -5.815 0.614 11.010 1.00 90.25 183 ILE A CA 1
ATOM 1500 C C . ILE A 1 183 ? -4.999 1.912 10.967 1.00 90.25 183 ILE A C 1
ATOM 1502 O O . ILE A 1 183 ? -4.384 2.327 11.952 1.00 90.25 183 ILE A O 1
ATOM 1506 N N . ALA A 1 184 ? -4.950 2.565 9.812 1.00 88.12 184 ALA A N 1
ATOM 1507 C CA . ALA A 1 184 ? -4.286 3.844 9.654 1.00 88.12 184 ALA A CA 1
ATOM 1508 C C . ALA A 1 184 ? -5.080 4.927 10.398 1.00 88.12 184 ALA A C 1
ATOM 1510 O O . ALA A 1 184 ? -6.080 5.442 9.899 1.00 88.12 184 ALA A O 1
ATOM 1511 N N . ALA A 1 185 ? -4.594 5.289 11.587 1.00 90.38 185 ALA A N 1
ATOM 1512 C CA . ALA A 1 185 ? -5.138 6.344 12.437 1.00 90.38 185 ALA A CA 1
ATOM 1513 C C . ALA A 1 185 ? -4.862 7.748 11.857 1.00 90.38 185 ALA A C 1
ATOM 1515 O O . ALA A 1 185 ? -4.048 8.521 12.371 1.00 90.38 185 ALA A O 1
ATOM 1516 N N . ASP A 1 186 ? -5.500 8.063 10.731 1.00 89.69 186 ASP A N 1
ATOM 1517 C CA . ASP A 1 186 ? -5.565 9.420 10.197 1.00 89.69 186 ASP A CA 1
ATOM 1518 C C . ASP A 1 186 ? -6.633 10.258 10.919 1.00 89.69 186 ASP A C 1
ATOM 1520 O O . ASP A 1 186 ? -7.308 9.789 11.835 1.00 89.69 186 ASP A O 1
ATOM 1524 N N . ARG A 1 187 ? -6.803 11.521 10.512 1.00 91.50 187 ARG A N 1
ATOM 1525 C CA . ARG A 1 187 ? -7.748 12.431 11.172 1.00 91.50 187 ARG A CA 1
ATOM 1526 C C . ARG A 1 187 ? -9.192 11.914 11.189 1.00 91.50 187 ARG A C 1
ATOM 1528 O O . ARG A 1 187 ? -9.909 12.224 12.132 1.00 91.50 187 ARG A O 1
ATOM 1535 N N . HIS A 1 188 ? -9.632 11.185 10.164 1.00 93.56 188 HIS A N 1
ATOM 1536 C CA . HIS A 1 188 ? -11.008 10.701 10.056 1.00 93.56 188 HIS A CA 1
ATOM 1537 C C . HIS A 1 188 ? -11.203 9.466 10.923 1.00 93.56 188 HIS A C 1
ATOM 1539 O O . HIS A 1 188 ? -12.141 9.422 11.713 1.00 93.56 188 HIS A O 1
ATOM 1545 N N . VAL A 1 189 ? -10.262 8.521 10.876 1.00 95.25 189 VAL A N 1
ATOM 1546 C CA . VAL A 1 189 ? -10.295 7.346 11.756 1.00 95.25 189 VAL A CA 1
ATOM 1547 C C . VAL A 1 189 ? -10.181 7.758 13.225 1.00 95.25 189 VAL A C 1
ATOM 1549 O O . VAL A 1 189 ? -10.913 7.231 14.060 1.00 95.25 189 VAL A O 1
ATOM 1552 N N . ILE A 1 190 ? -9.335 8.738 13.562 1.00 96.62 190 ILE A N 1
ATOM 1553 C CA . ILE A 1 190 ? -9.241 9.287 14.926 1.00 96.62 190 ILE A CA 1
ATOM 1554 C C . ILE A 1 190 ? -10.585 9.892 15.359 1.00 96.62 190 ILE A C 1
ATOM 1556 O O . ILE A 1 190 ? -11.078 9.571 16.440 1.00 96.62 190 ILE A O 1
ATOM 1560 N N . ARG A 1 191 ? -11.210 10.728 14.516 1.00 96.44 191 ARG A N 1
ATOM 1561 C CA . ARG A 1 191 ? -12.519 11.334 14.818 1.00 96.44 191 ARG A CA 1
ATOM 1562 C C . ARG A 1 191 ? -13.623 10.283 14.966 1.00 96.44 191 ARG A C 1
ATOM 1564 O O . ARG A 1 191 ? -14.420 10.400 15.889 1.00 96.44 191 ARG A O 1
ATOM 1571 N N . ALA A 1 192 ? -13.651 9.261 14.109 1.00 97.12 192 ALA A N 1
ATOM 1572 C CA . ALA A 1 192 ? -14.586 8.142 14.214 1.00 97.12 192 ALA A CA 1
ATOM 1573 C C . ALA A 1 192 ? -14.387 7.352 15.512 1.00 97.12 192 ALA A C 1
ATOM 1575 O O . ALA A 1 192 ? -15.353 7.079 16.217 1.00 97.12 192 ALA A O 1
ATOM 1576 N N . SER A 1 193 ? -13.134 7.061 15.870 1.00 97.06 193 SER A N 1
ATOM 1577 C CA . SER A 1 193 ? -12.792 6.353 17.111 1.00 97.06 193 SER A CA 1
ATOM 1578 C C . SER A 1 193 ? -13.269 7.127 18.343 1.00 97.06 193 SER A C 1
ATOM 1580 O O . SER A 1 193 ? -13.851 6.544 19.252 1.00 97.06 193 SER A O 1
ATOM 1582 N N . TYR A 1 194 ? -13.087 8.451 18.356 1.00 97.12 194 TYR A N 1
ATOM 1583 C CA . TYR A 1 194 ? -13.604 9.309 19.423 1.00 97.12 194 TYR A CA 1
ATOM 1584 C C . TYR A 1 194 ? -15.140 9.351 19.442 1.00 97.12 194 TYR A C 1
ATOM 1586 O O . TYR A 1 194 ? -15.746 9.193 20.496 1.00 97.12 194 TYR A O 1
ATOM 1594 N N . LYS A 1 195 ? -15.788 9.500 18.277 1.00 96.62 195 LYS A N 1
ATOM 1595 C CA . LYS A 1 195 ? -17.258 9.539 18.153 1.00 96.62 195 LYS A CA 1
ATOM 1596 C C . LYS A 1 195 ? -17.924 8.240 18.624 1.00 96.62 195 LYS A C 1
ATOM 1598 O O . LYS A 1 195 ? -19.015 8.294 19.182 1.00 96.62 195 LYS A O 1
ATOM 1603 N N . LEU A 1 196 ? -17.264 7.099 18.428 1.00 96.00 196 LEU A N 1
ATOM 1604 C CA . LEU A 1 196 ? -17.705 5.793 18.929 1.00 96.00 196 LEU A CA 1
ATOM 1605 C C . LEU A 1 196 ? -17.471 5.604 20.434 1.00 96.00 196 LEU A C 1
ATOM 1607 O O . LEU A 1 196 ? -17.979 4.642 21.000 1.00 96.00 196 LEU A O 1
ATOM 1611 N N . GLY A 1 197 ? -16.721 6.498 21.085 1.00 95.62 197 GLY A N 1
ATOM 1612 C CA . GLY A 1 197 ? -16.332 6.365 22.490 1.00 95.62 197 GLY A CA 1
ATOM 1613 C C . GLY A 1 197 ? -15.172 5.393 22.727 1.00 95.62 197 GLY A C 1
ATOM 1614 O O . GLY A 1 197 ? -14.893 5.059 23.874 1.00 95.62 197 GLY A O 1
ATOM 1615 N N . LEU A 1 198 ? -14.478 4.952 21.669 1.00 96.31 198 LEU A N 1
ATOM 1616 C CA . LEU A 1 198 ? -13.342 4.029 21.774 1.00 96.31 198 LEU A CA 1
ATOM 1617 C C . LEU A 1 198 ? -12.106 4.697 22.399 1.00 96.31 198 LEU A C 1
ATOM 1619 O O . LEU A 1 198 ? -11.296 4.040 23.050 1.00 96.31 198 LEU A O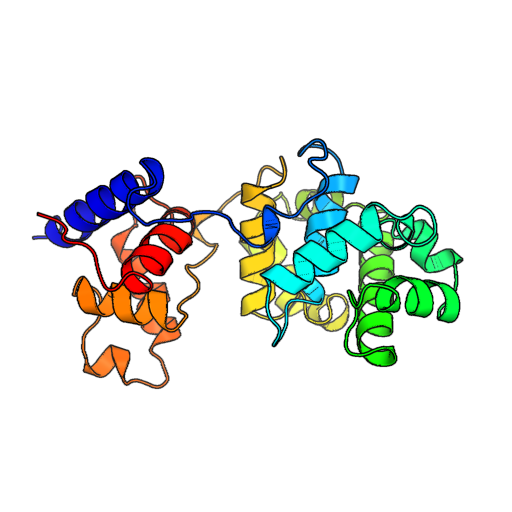 1
ATOM 1623 N N . ILE A 1 199 ? -11.952 6.005 22.184 1.00 96.81 199 ILE A N 1
ATOM 1624 C CA . ILE A 1 199 ? -10.906 6.818 22.809 1.00 96.81 199 ILE A CA 1
ATOM 1625 C C . ILE A 1 199 ? -11.520 8.027 23.515 1.00 96.81 199 ILE A C 1
ATOM 1627 O O . ILE A 1 199 ? -12.563 8.532 23.098 1.00 96.81 199 ILE A O 1
ATOM 1631 N N . THR A 1 200 ? -10.847 8.530 24.548 1.00 96.44 200 THR A N 1
ATOM 1632 C CA . THR A 1 200 ? -11.253 9.748 25.262 1.00 96.44 200 THR A CA 1
ATOM 1633 C C . THR A 1 200 ? -10.795 11.018 24.543 1.00 96.44 200 THR A C 1
ATOM 1635 O O . THR A 1 200 ? -9.962 10.982 23.629 1.00 96.44 200 THR A O 1
ATOM 1638 N N . LYS A 1 201 ? -11.304 12.174 24.984 1.00 95.94 201 LYS A N 1
ATOM 1639 C CA . LYS A 1 201 ? -10.869 13.478 24.469 1.00 95.94 201 LYS A CA 1
ATOM 1640 C C . LYS A 1 201 ? -9.388 13.728 24.771 1.00 95.94 201 LYS A C 1
ATOM 1642 O O . LYS A 1 201 ? -8.660 14.158 23.881 1.00 95.94 201 LYS A O 1
ATOM 1647 N N . GLU A 1 202 ? -8.913 13.372 25.968 1.00 96.31 202 GLU A N 1
ATOM 1648 C CA . GLU A 1 202 ? -7.493 13.514 26.319 1.00 96.31 202 GLU A CA 1
ATOM 1649 C C . GLU A 1 202 ? -6.602 12.647 25.418 1.00 96.31 202 GLU A C 1
ATOM 1651 O O . GLU A 1 202 ? -5.525 13.070 24.996 1.00 96.31 202 GLU A O 1
ATOM 1656 N N . GLN A 1 203 ? -7.051 11.432 25.081 1.00 95.88 203 GLN A N 1
ATOM 1657 C CA . GLN A 1 203 ? -6.331 10.564 24.147 1.00 95.88 203 GLN A CA 1
ATOM 1658 C C . GLN A 1 203 ? -6.319 11.135 22.725 1.00 95.88 203 GLN A C 1
ATOM 1660 O O . GLN A 1 203 ? -5.298 11.017 22.047 1.00 95.88 203 GLN A O 1
ATOM 1665 N N . MET A 1 204 ? -7.418 11.756 22.285 1.00 94.44 204 MET A N 1
ATOM 1666 C CA . MET A 1 204 ? -7.531 12.394 20.972 1.00 94.44 204 MET A CA 1
ATOM 1667 C C . MET A 1 204 ? -6.582 13.594 20.816 1.00 94.44 204 MET A C 1
ATOM 1669 O O . MET A 1 204 ? -6.004 13.781 19.747 1.00 94.44 204 MET A O 1
ATOM 1673 N N . GLU A 1 205 ? -6.402 14.386 21.874 1.00 94.50 205 GLU A N 1
ATOM 1674 C CA . GLU A 1 205 ? -5.539 15.580 21.892 1.00 94.50 205 GLU A CA 1
ATOM 1675 C C . GLU A 1 205 ? -4.057 15.250 22.167 1.00 94.50 205 GLU A C 1
ATOM 1677 O O . GLU A 1 205 ? -3.177 16.103 22.042 1.00 94.50 205 GLU A O 1
ATOM 1682 N N . SER A 1 206 ? -3.751 13.995 22.506 1.00 95.56 206 SER A N 1
ATOM 1683 C CA . SER A 1 206 ? -2.395 13.535 22.802 1.00 95.56 206 SER A CA 1
ATOM 1684 C C . SER A 1 206 ? -1.501 13.463 21.560 1.00 95.56 206 SER A C 1
ATOM 1686 O O . SER A 1 206 ? -1.896 12.977 20.500 1.00 95.56 206 SER A O 1
ATOM 1688 N N . SER A 1 207 ? -0.209 13.762 21.730 1.00 94.44 207 SER A N 1
ATOM 1689 C CA . SER A 1 207 ? 0.824 13.474 20.719 1.00 94.44 207 SER A CA 1
ATOM 1690 C C . SER A 1 207 ? 0.959 11.980 20.383 1.00 94.44 207 SER A C 1
ATOM 1692 O O . SER A 1 207 ? 1.550 11.626 19.363 1.00 94.44 207 SER A O 1
ATOM 1694 N N . LYS A 1 208 ? 0.397 11.091 21.216 1.00 94.94 208 LYS A N 1
ATOM 1695 C CA . LYS A 1 208 ? 0.376 9.633 21.021 1.00 94.94 208 LYS A CA 1
ATOM 1696 C C . LYS A 1 208 ? -0.944 9.108 20.448 1.00 94.94 208 LYS A C 1
ATOM 1698 O O . LYS A 1 208 ? -1.108 7.891 20.376 1.00 94.94 208 LYS A O 1
ATOM 1703 N N . VAL A 1 209 ? -1.861 9.984 20.019 1.00 95.31 209 VAL A N 1
ATOM 1704 C CA . VAL A 1 209 ? -3.213 9.613 19.559 1.00 95.31 209 VAL A CA 1
ATOM 1705 C C . VAL A 1 209 ? -3.219 8.468 18.544 1.00 95.31 209 VAL A C 1
ATOM 1707 O O . VAL A 1 209 ? -4.020 7.547 18.665 1.00 95.31 209 VAL A O 1
ATOM 1710 N N . GLN A 1 210 ? -2.286 8.461 17.586 1.00 93.56 210 GLN A N 1
ATOM 1711 C CA . GLN A 1 210 ? -2.217 7.410 16.566 1.00 93.56 210 GLN A CA 1
ATOM 1712 C C . GLN A 1 210 ? -1.965 6.032 17.178 1.00 93.56 210 GLN A C 1
ATOM 1714 O O . GLN A 1 210 ? -2.662 5.075 16.852 1.00 93.56 210 GLN A O 1
ATOM 1719 N N . THR A 1 211 ? -1.002 5.938 18.097 1.00 93.19 211 THR A N 1
ATOM 1720 C CA . THR A 1 211 ? -0.692 4.693 18.803 1.00 93.19 211 THR A CA 1
ATOM 1721 C C . THR A 1 211 ? -1.856 4.269 19.693 1.00 93.19 211 THR A C 1
ATOM 1723 O O . THR A 1 211 ? -2.195 3.091 19.712 1.00 93.19 211 THR A O 1
ATOM 1726 N N . SER A 1 212 ? -2.500 5.213 20.386 1.00 94.69 212 SER A N 1
ATOM 1727 C CA . SER A 1 212 ? -3.672 4.925 21.220 1.00 94.69 212 SER A CA 1
ATOM 1728 C C . SER A 1 212 ? -4.824 4.343 20.400 1.00 94.69 212 SER A C 1
ATOM 1730 O O . SER A 1 212 ? -5.378 3.320 20.785 1.00 94.69 212 SER A O 1
ATOM 1732 N N . VAL A 1 213 ? -5.137 4.939 19.245 1.00 95.75 213 VAL A N 1
ATOM 1733 C CA . VAL A 1 213 ? -6.192 4.460 18.337 1.00 95.75 213 VAL A CA 1
ATOM 1734 C C . VAL A 1 213 ? -5.863 3.085 17.767 1.00 95.75 213 VAL A C 1
ATOM 1736 O O . VAL A 1 213 ? -6.719 2.206 17.779 1.00 95.75 213 VAL A O 1
ATOM 1739 N N . ILE A 1 214 ? -4.627 2.873 17.305 1.00 94.06 214 ILE A N 1
ATOM 1740 C CA . ILE A 1 214 ? -4.190 1.572 16.777 1.00 94.06 214 ILE A CA 1
ATOM 1741 C C . ILE A 1 214 ? -4.339 0.481 17.844 1.00 94.06 214 ILE A C 1
ATOM 1743 O O . ILE A 1 214 ? -4.919 -0.567 17.567 1.00 94.06 214 ILE A O 1
ATOM 1747 N N . SER A 1 215 ? -3.850 0.732 19.061 1.00 93.38 215 SER A N 1
ATOM 1748 C CA . SER A 1 215 ? -3.934 -0.230 20.163 1.00 93.38 215 SER A CA 1
ATOM 1749 C C . SER A 1 215 ? -5.372 -0.473 20.620 1.00 93.38 215 SER A C 1
ATOM 1751 O O . SER A 1 215 ? -5.720 -1.609 20.930 1.00 93.38 215 SER A O 1
ATOM 1753 N N . ALA A 1 216 ? -6.209 0.569 20.651 1.00 95.06 216 ALA A N 1
ATOM 1754 C CA . ALA A 1 216 ? -7.609 0.447 21.042 1.00 95.06 216 ALA A CA 1
ATOM 1755 C C . ALA A 1 216 ? -8.384 -0.429 20.052 1.00 95.06 216 ALA A C 1
ATOM 1757 O O . ALA A 1 216 ? -9.023 -1.384 20.477 1.00 95.06 216 ALA A O 1
ATOM 1758 N N . TRP A 1 217 ? -8.242 -0.195 18.743 1.00 95.19 217 TRP A N 1
ATOM 1759 C CA . TRP A 1 217 ? -8.861 -1.054 17.729 1.00 95.19 217 TRP A CA 1
ATOM 1760 C C . TRP A 1 217 ? -8.311 -2.478 17.745 1.00 95.19 217 TRP A C 1
ATOM 1762 O O . TRP A 1 217 ? -9.079 -3.425 17.638 1.00 95.19 217 TRP A O 1
ATOM 1772 N N . ALA A 1 218 ? -6.999 -2.659 17.909 1.00 92.19 218 ALA A N 1
ATOM 1773 C CA . ALA A 1 218 ? -6.424 -4.000 17.998 1.00 92.19 218 ALA A CA 1
ATOM 1774 C C . ALA A 1 218 ? -7.018 -4.806 19.167 1.00 92.19 218 ALA A C 1
ATOM 1776 O O . ALA A 1 218 ? -7.261 -6.001 19.020 1.00 92.19 218 ALA A O 1
ATOM 1777 N N . LYS A 1 219 ? -7.272 -4.147 20.305 1.00 93.12 219 LYS A N 1
ATOM 1778 C CA . LYS A 1 219 ? -7.919 -4.754 21.471 1.00 93.12 219 LYS A CA 1
ATOM 1779 C C . LYS A 1 219 ? -9.412 -5.002 21.238 1.00 93.12 219 LYS A C 1
ATOM 1781 O O . LYS A 1 219 ? -9.879 -6.096 21.527 1.00 93.12 219 LYS A O 1
ATOM 1786 N N . GLU A 1 220 ? -10.136 -4.011 20.724 1.00 94.31 220 GLU A N 1
ATOM 1787 C CA . GLU A 1 220 ? -11.592 -4.073 20.529 1.00 94.31 220 GLU A CA 1
ATOM 1788 C C . GLU A 1 220 ? -12.001 -5.173 19.542 1.00 94.31 220 GLU A C 1
ATOM 1790 O O . GLU A 1 220 ? -13.016 -5.832 19.724 1.00 94.31 220 GLU A O 1
ATOM 1795 N N . LEU A 1 221 ? -11.185 -5.406 18.510 1.00 92.81 221 LEU A N 1
ATOM 1796 C CA . LEU A 1 221 ? -11.469 -6.401 17.473 1.00 92.81 221 LEU A CA 1
ATOM 1797 C C . LEU A 1 221 ? -10.945 -7.803 17.809 1.00 92.81 221 LEU A C 1
ATOM 1799 O O . LEU A 1 221 ? -11.165 -8.746 17.044 1.00 92.81 221 LEU A O 1
ATOM 1803 N N . GLN A 1 222 ? -10.241 -7.973 18.930 1.00 90.88 222 GLN A N 1
ATOM 1804 C CA . GLN A 1 222 ? -9.657 -9.258 19.293 1.00 90.88 222 GLN A CA 1
ATOM 1805 C C . GLN A 1 222 ? -10.752 -10.307 19.542 1.00 90.88 222 GLN A C 1
ATOM 1807 O O . GLN A 1 222 ? -11.579 -10.159 20.433 1.00 90.88 222 GLN A O 1
ATOM 1812 N N . GLY A 1 223 ? -10.718 -11.402 18.776 1.00 89.56 223 GLY A N 1
ATOM 1813 C CA . GLY A 1 223 ? -11.708 -12.482 18.880 1.00 89.56 223 GLY A CA 1
ATOM 1814 C C . GLY A 1 223 ? -13.040 -12.190 18.182 1.00 89.56 223 GLY A C 1
ATOM 1815 O O . GLY A 1 223 ? -13.973 -12.973 18.332 1.00 89.56 223 GLY A O 1
ATOM 1816 N N . THR A 1 224 ? -13.125 -11.094 17.423 1.00 92.06 224 THR A N 1
ATOM 1817 C CA . THR A 1 224 ? -14.303 -10.737 16.617 1.00 92.06 224 THR A CA 1
ATOM 1818 C C . THR A 1 224 ? -14.167 -11.216 15.171 1.00 92.06 224 THR A C 1
ATOM 1820 O O . THR A 1 224 ? -13.115 -11.702 14.751 1.00 92.06 224 THR A O 1
ATOM 1823 N N . GLU A 1 225 ? -15.233 -11.047 14.390 1.00 91.81 225 GLU A N 1
ATOM 1824 C CA . GLU A 1 225 ? -15.258 -11.298 12.949 1.00 91.81 225 GLU A CA 1
ATOM 1825 C C . GLU A 1 225 ? -14.434 -10.291 12.125 1.00 91.81 225 GLU A C 1
ATOM 1827 O O . GLU A 1 225 ? -14.157 -10.536 10.950 1.00 91.81 225 GLU A O 1
ATOM 1832 N N . PHE A 1 226 ? -14.041 -9.161 12.719 1.00 91.62 226 PHE A N 1
ATOM 1833 C CA . PHE A 1 226 ? -13.352 -8.084 12.021 1.00 91.62 226 PHE A CA 1
ATOM 1834 C C . PHE A 1 226 ? -11.846 -8.107 12.264 1.00 91.62 226 PHE A C 1
ATOM 1836 O O . PHE A 1 226 ? -11.357 -8.274 13.379 1.00 91.62 226 PHE A O 1
ATOM 1843 N N . VAL A 1 227 ? -11.096 -7.805 11.208 1.00 89.62 227 VAL A N 1
ATOM 1844 C CA . VAL A 1 227 ? -9.708 -7.349 11.302 1.00 89.62 227 VAL A CA 1
ATOM 1845 C C . VAL A 1 227 ? -9.638 -5.832 11.081 1.00 89.62 227 VAL A C 1
ATOM 1847 O O . VAL A 1 227 ? -10.515 -5.267 10.422 1.00 89.62 227 VAL A O 1
ATOM 1850 N N . PRO A 1 228 ? -8.592 -5.134 11.572 1.00 89.94 228 PRO A N 1
ATOM 1851 C CA . PRO A 1 228 ? -8.518 -3.670 11.494 1.00 89.94 228 PRO A CA 1
ATOM 1852 C C . PRO A 1 228 ? -8.698 -3.102 10.078 1.00 89.94 228 PRO A C 1
ATOM 1854 O O . PRO A 1 228 ? -9.280 -2.033 9.892 1.00 89.94 228 PRO A O 1
ATOM 1857 N N . THR A 1 229 ? -8.240 -3.832 9.060 1.00 86.25 229 THR A N 1
ATOM 1858 C CA . THR A 1 229 ? -8.359 -3.443 7.651 1.00 86.25 229 THR A CA 1
ATOM 1859 C C . THR A 1 229 ? -9.794 -3.462 7.125 1.00 86.25 229 THR A C 1
ATOM 1861 O O . THR A 1 229 ? -10.086 -2.716 6.189 1.00 86.25 229 THR A O 1
ATOM 1864 N N . ASN A 1 230 ? -10.705 -4.241 7.725 1.00 89.44 230 ASN A N 1
ATOM 1865 C CA . ASN A 1 230 ? -12.125 -4.212 7.366 1.00 89.44 230 ASN A CA 1
ATOM 1866 C C . ASN A 1 230 ? -12.763 -2.867 7.712 1.00 89.44 230 ASN A C 1
ATOM 1868 O O . ASN A 1 230 ? -13.651 -2.420 6.993 1.00 89.44 230 ASN A O 1
ATOM 1872 N N . LEU A 1 231 ? -12.296 -2.218 8.782 1.00 92.38 231 LEU A N 1
ATOM 1873 C CA . LEU A 1 231 ? -12.898 -0.997 9.316 1.00 92.38 231 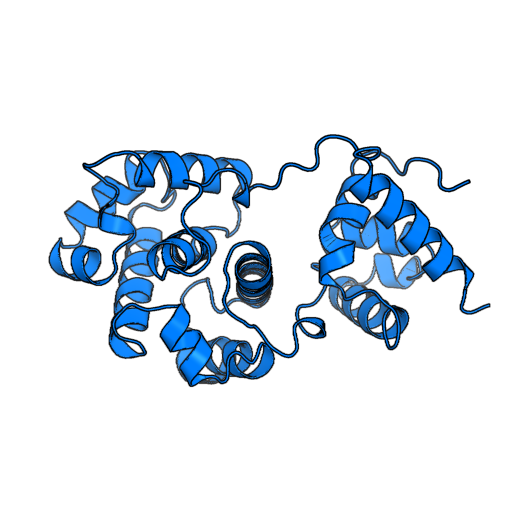LEU A CA 1
ATOM 1874 C C . LEU A 1 231 ? -12.239 0.288 8.810 1.00 92.38 231 LEU A C 1
ATOM 1876 O O . LEU A 1 231 ? -12.797 1.367 9.003 1.00 92.38 231 LEU A O 1
ATOM 1880 N N . GLN A 1 232 ? -11.104 0.190 8.109 1.00 90.06 232 GLN A N 1
ATOM 1881 C CA . GLN A 1 232 ? -10.380 1.349 7.579 1.00 90.06 232 GLN A CA 1
ATOM 1882 C C . GLN A 1 232 ? -11.283 2.284 6.762 1.00 90.06 232 GLN A C 1
ATOM 1884 O O . GLN A 1 232 ? -11.365 3.475 7.060 1.00 90.06 232 GLN A O 1
ATOM 1889 N N . ASN A 1 233 ? -11.954 1.756 5.736 1.00 90.12 233 ASN A N 1
ATOM 1890 C CA . ASN A 1 233 ? -12.784 2.564 4.840 1.00 90.12 233 ASN A CA 1
ATOM 1891 C C . ASN A 1 233 ? -14.159 2.889 5.429 1.00 90.12 233 ASN A C 1
ATOM 1893 O O . ASN A 1 233 ? -14.543 4.053 5.329 1.00 90.12 233 ASN A O 1
ATOM 1897 N N . PRO A 1 234 ? -14.878 1.943 6.076 1.00 94.19 234 PRO A N 1
ATOM 1898 C CA . PRO A 1 234 ? -16.147 2.260 6.725 1.00 94.19 234 PRO A CA 1
ATOM 1899 C C . PRO A 1 234 ? -16.029 3.430 7.706 1.00 94.19 234 PRO A C 1
ATOM 1901 O O . PRO A 1 234 ? -16.771 4.401 7.596 1.00 94.19 234 PRO A O 1
ATOM 1904 N N . LEU A 1 235 ? -15.041 3.400 8.610 1.00 95.50 235 LEU A N 1
ATOM 1905 C CA . LEU A 1 235 ? -14.849 4.465 9.601 1.00 95.50 235 LEU A CA 1
ATOM 1906 C C . LEU A 1 235 ? -14.441 5.788 8.954 1.00 95.50 235 LEU A C 1
ATOM 1908 O O . LEU A 1 235 ? -14.887 6.858 9.373 1.00 95.50 235 LEU A O 1
ATOM 1912 N N . TRP A 1 236 ? -13.591 5.723 7.930 1.00 93.19 236 TRP A N 1
ATOM 1913 C CA . TRP A 1 236 ? -13.154 6.910 7.213 1.00 93.19 236 TRP A CA 1
ATOM 1914 C C . TRP A 1 236 ? -14.308 7.586 6.468 1.00 93.19 236 TRP A C 1
ATOM 1916 O O . TRP A 1 236 ? -14.479 8.796 6.606 1.00 93.19 236 TRP A O 1
ATOM 1926 N N . LEU A 1 237 ? -15.130 6.823 5.738 1.00 92.56 237 LEU A N 1
ATOM 1927 C CA . LEU A 1 237 ? -16.293 7.336 5.006 1.00 92.56 237 LEU A CA 1
ATOM 1928 C C . LEU A 1 237 ? -17.374 7.839 5.956 1.00 92.56 237 LEU A C 1
ATOM 1930 O O . LEU A 1 237 ? -17.909 8.925 5.751 1.00 92.56 237 LEU A O 1
ATOM 1934 N N . TRP A 1 238 ? -17.643 7.103 7.033 1.00 95.38 238 TRP A N 1
ATOM 1935 C CA . TRP A 1 238 ? -18.587 7.534 8.057 1.00 95.38 238 TRP A CA 1
ATOM 1936 C C . TRP A 1 238 ? -18.171 8.877 8.673 1.00 95.38 238 TRP A C 1
ATOM 1938 O O . TRP A 1 238 ? -18.981 9.798 8.746 1.00 95.38 238 TRP A O 1
ATOM 1948 N N . SER A 1 239 ? -16.887 9.056 9.012 1.00 94.88 239 SER A N 1
ATOM 1949 C CA . SER A 1 239 ? -16.386 10.350 9.494 1.00 94.88 239 SER A CA 1
ATOM 1950 C C . SER A 1 239 ? -16.340 11.436 8.423 1.00 94.88 239 S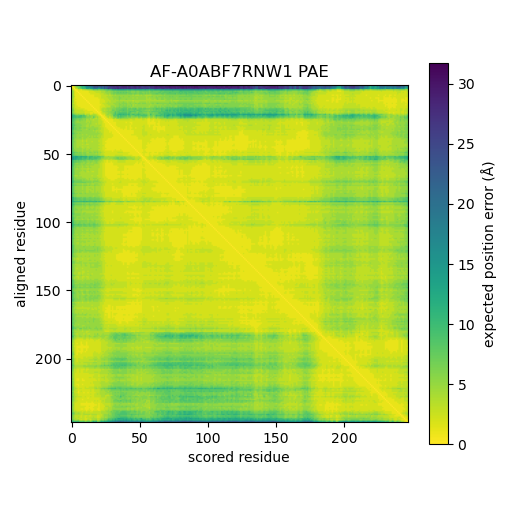ER A C 1
ATOM 1952 O O . SER A 1 239 ? -16.426 12.616 8.770 1.00 94.88 239 SER A O 1
ATOM 1954 N N . ARG A 1 240 ? -16.092 11.086 7.160 1.00 90.12 240 ARG A N 1
ATOM 1955 C CA . ARG A 1 240 ? -15.998 12.054 6.063 1.00 90.12 240 ARG A CA 1
ATOM 1956 C C . ARG A 1 240 ? -17.370 12.603 5.668 1.00 90.12 240 ARG A C 1
ATOM 1958 O O . ARG A 1 240 ? -17.430 13.758 5.266 1.00 90.12 240 ARG A O 1
ATOM 1965 N N . ASN A 1 241 ? -18.427 11.812 5.827 1.00 88.38 241 ASN A N 1
ATOM 1966 C CA . ASN A 1 241 ? -19.815 12.190 5.555 1.00 88.38 241 ASN A CA 1
ATOM 1967 C C . ASN A 1 241 ? -20.571 12.572 6.841 1.00 88.38 241 ASN A C 1
ATOM 1969 O O . ASN A 1 241 ? -21.716 12.176 7.032 1.00 88.38 241 ASN A O 1
ATOM 1973 N N . ASP A 1 242 ? -19.895 13.291 7.742 1.00 90.88 242 ASP A N 1
ATOM 1974 C CA . ASP A 1 242 ? -20.470 13.897 8.951 1.00 90.88 242 ASP A CA 1
ATOM 1975 C C . ASP A 1 242 ? -21.232 12.954 9.901 1.00 90.88 242 ASP A C 1
ATOM 1977 O O . ASP A 1 242 ? -22.094 13.395 10.656 1.00 90.88 242 ASP A O 1
ATOM 1981 N N . PHE A 1 243 ? -20.834 11.679 9.957 1.00 94.25 243 PHE A N 1
ATOM 1982 C CA . PHE A 1 243 ? -21.377 10.669 10.871 1.00 94.25 243 PHE A CA 1
ATOM 1983 C C . PHE A 1 243 ? -22.877 10.423 10.689 1.00 94.25 243 PHE A C 1
ATOM 1985 O O . PHE A 1 243 ? -23.675 10.748 11.567 1.00 94.25 243 PHE A O 1
ATOM 1992 N N . LYS A 1 244 ? -23.248 9.794 9.566 1.00 91.69 244 LYS A N 1
ATOM 1993 C CA . LYS A 1 244 ? -24.611 9.283 9.348 1.00 91.69 244 LYS A CA 1
ATOM 1994 C C . LYS A 1 244 ? -25.084 8.460 10.556 1.00 91.69 244 LYS A C 1
ATOM 1996 O O . LYS A 1 244 ? -24.276 7.763 11.173 1.00 91.69 244 LYS A O 1
ATOM 2001 N N . ASP A 1 245 ? -26.364 8.586 10.888 1.00 90.81 245 ASP A N 1
ATOM 2002 C CA . ASP A 1 245 ? -26.915 8.009 12.112 1.00 90.81 245 ASP A CA 1
ATOM 2003 C C . ASP A 1 245 ? -26.796 6.480 12.148 1.00 90.81 245 ASP A C 1
ATOM 2005 O O . ASP A 1 245 ? -26.756 5.839 11.094 1.00 90.81 245 ASP A O 1
ATOM 2009 N N . LEU A 1 246 ? -26.684 5.928 13.358 1.00 89.44 246 LEU A N 1
ATOM 2010 C CA . LEU A 1 246 ? -26.474 4.489 13.595 1.00 89.44 246 LEU A CA 1
ATOM 2011 C C . LEU A 1 246 ? -27.684 3.797 14.239 1.00 89.44 246 LEU A C 1
ATOM 2013 O O . LEU A 1 246 ? -27.562 2.631 14.620 1.00 89.44 246 LEU A O 1
ATOM 2017 N N . ASP A 1 247 ? -28.786 4.532 14.392 1.00 75.56 247 ASP A N 1
ATOM 2018 C CA . ASP A 1 247 ? -30.056 4.069 14.959 1.00 75.56 247 ASP A CA 1
ATOM 2019 C C . ASP A 1 247 ? -30.912 3.302 13.935 1.00 75.56 247 ASP A C 1
ATOM 2021 O O . ASP A 1 247 ? -30.883 3.655 12.729 1.00 75.56 247 ASP A O 1
#

Foldseek 3Di:
DLPQLVLLLVLLLVCLVVCVLPDLDDLQVLAPPDAQADQLQLLLLQLLLLVPPPDDSNLLSVLSSVLCPDPQRVLLSQLVSLQVVDQVSNLCSCPVSPNDPPSRVSSVQSNLQSVLCCVQPVSGPLRNCVVQVLELVSSLCCCQPPVVVSNRSCNPPVSVLVSNLCSVPRHPRPHPPNLPSFQQPDPQLLVLCVVSVLDDPVLSPDPCVRVSSRVSQSVSCVPHPDRNSSSNSSSNSCSVSPRDDSD

Sequence (247 aa):
MPDVILEKVRVIYQMYQNGDLGDTTLPEDSNPHLDPSTNENALYFTLPMALNYQRNSYTLWENALKTYKDPETSFVFIPAKVITAGYESVQKALTKYRLALQKNKQTDIWLKLCQTFIEFSDGSVIKFANNLDNDVNKIRHFMQKEAKKKFPYLSGNKLCNYWLYVLSKYTAIPLKNTNNIYIAADRHVIRASYKLGLITKEQMESSKVQTSVISAWAKELQGTEFVPTNLQNPLWLWSRNDFKDLD

Secondary structure (DSSP, 8-state):
--HHHHHHHHHHHHHHHTTTTS----GGGSS----TTSHHHHHHHHHHHHT-SSS-HHHHHHHHHHHHH-TTTGGGGSHHHHHHH-HHHHHHHHHHTTS-SSHHHHHHHHHHHHHHHHHHHTT-HHHHHHTTTTBHHHHHHIIIIISGGGSTTTTSHHHHHHHHHHHHHHS----B-GGGS-----HHHHHHHHHTTSS-HHHHHSTTHHHHHHHHHHHHTTTSS--HHHHHHHHHHHHHTT-----

Mean predicted aligned error: 3.93 Å